Protein AF-A0A3C1ZBB8-F1 (afdb_monomer_lite)

Radius of gyration: 23.91 Å; chains: 1; bounding box: 62×30×60 Å

Structure (mmCIF, N/CA/C/O backbone):
data_AF-A0A3C1ZBB8-F1
#
_entry.id   AF-A0A3C1ZBB8-F1
#
loop_
_atom_site.group_PDB
_atom_site.id
_atom_site.type_symbol
_atom_site.label_atom_id
_atom_site.label_alt_id
_atom_site.label_comp_id
_atom_site.label_asym_id
_atom_site.label_entity_id
_atom_site.label_seq_id
_atom_site.pdbx_PDB_ins_code
_atom_site.Cartn_x
_atom_site.Cartn_y
_atom_site.Cartn_z
_atom_site.occupancy
_atom_site.B_iso_or_equiv
_atom_site.auth_seq_id
_atom_site.auth_comp_id
_atom_site.auth_asym_id
_atom_site.auth_atom_id
_atom_site.pdbx_PDB_model_num
ATOM 1 N N . MET A 1 1 ? 9.153 -6.422 -35.533 1.00 86.06 1 MET A N 1
ATOM 2 C CA . MET A 1 1 ? 9.211 -7.021 -34.173 1.00 86.06 1 MET A CA 1
ATOM 3 C C . MET A 1 1 ? 9.374 -8.540 -34.291 1.00 86.06 1 MET A C 1
ATOM 5 O O . MET A 1 1 ? 9.016 -9.073 -35.331 1.00 86.06 1 MET A O 1
ATOM 9 N N . ALA A 1 2 ? 9.926 -9.249 -33.296 1.00 85.50 2 ALA A N 1
ATOM 10 C CA . ALA A 1 2 ? 10.008 -10.716 -33.353 1.00 85.50 2 ALA A CA 1
ATOM 11 C C . ALA A 1 2 ? 8.605 -11.357 -33.313 1.00 85.50 2 ALA A C 1
ATOM 13 O O . ALA A 1 2 ? 7.764 -10.935 -32.517 1.00 85.50 2 ALA A O 1
ATOM 14 N N . ALA A 1 3 ? 8.367 -12.387 -34.133 1.00 90.12 3 ALA A N 1
ATOM 15 C CA . ALA A 1 3 ? 7.055 -13.032 -34.265 1.00 90.12 3 ALA A CA 1
ATOM 16 C C . ALA A 1 3 ? 6.451 -13.533 -32.930 1.00 90.12 3 ALA A C 1
ATOM 18 O O . ALA A 1 3 ? 5.263 -13.296 -32.713 1.00 90.12 3 ALA A O 1
ATOM 19 N N . PRO A 1 4 ? 7.222 -14.123 -31.985 1.00 92.69 4 PRO A N 1
ATOM 20 C CA . PRO A 1 4 ? 6.674 -14.512 -30.682 1.00 92.69 4 PRO A CA 1
ATOM 21 C C . PRO A 1 4 ? 6.113 -13.332 -29.878 1.00 92.69 4 PRO A C 1
ATOM 23 O O . PRO A 1 4 ? 5.072 -13.458 -29.239 1.00 92.69 4 PRO A O 1
ATOM 26 N N . MET A 1 5 ? 6.765 -12.167 -29.943 1.00 91.88 5 MET A N 1
ATOM 27 C CA . MET A 1 5 ? 6.291 -10.970 -29.246 1.00 91.88 5 MET A CA 1
ATOM 28 C C . MET A 1 5 ? 5.019 -10.419 -29.895 1.00 91.88 5 MET A C 1
ATOM 30 O O . MET A 1 5 ? 4.083 -10.059 -29.190 1.00 91.88 5 MET A O 1
ATOM 34 N N . GLN A 1 6 ? 4.946 -10.410 -31.231 1.00 93.38 6 GLN A N 1
ATOM 35 C CA . GLN A 1 6 ? 3.728 -10.001 -31.940 1.00 93.38 6 GLN A CA 1
ATOM 36 C C . GLN A 1 6 ? 2.537 -10.895 -31.559 1.00 93.38 6 GLN A C 1
ATOM 38 O O . GLN A 1 6 ? 1.459 -10.386 -31.255 1.00 93.38 6 GLN A O 1
ATOM 43 N N . ALA A 1 7 ? 2.745 -12.216 -31.505 1.00 94.06 7 ALA A N 1
ATOM 44 C CA . ALA A 1 7 ? 1.720 -13.167 -31.082 1.00 94.06 7 ALA A CA 1
ATOM 45 C C . ALA A 1 7 ? 1.286 -12.936 -29.625 1.00 94.06 7 ALA A C 1
ATOM 47 O O . ALA A 1 7 ? 0.090 -12.916 -29.340 1.00 94.06 7 ALA A O 1
ATOM 48 N N . TYR A 1 8 ? 2.237 -12.700 -28.714 1.00 94.56 8 TYR A N 1
ATOM 49 C CA . TYR A 1 8 ? 1.943 -12.406 -27.311 1.00 94.56 8 TYR A CA 1
ATOM 50 C C . TYR A 1 8 ? 1.104 -11.133 -27.143 1.00 94.56 8 TYR A C 1
ATOM 52 O O . TYR A 1 8 ? 0.111 -11.151 -26.412 1.00 94.56 8 TYR A O 1
ATOM 60 N N . LEU A 1 9 ? 1.480 -10.044 -27.825 1.00 95.06 9 LEU A N 1
ATOM 61 C CA . LEU A 1 9 ? 0.744 -8.780 -27.776 1.00 95.06 9 LEU A CA 1
ATOM 62 C C . LEU A 1 9 ? -0.679 -8.949 -28.309 1.00 95.06 9 LEU A C 1
ATOM 64 O O . LEU A 1 9 ? -1.626 -8.557 -27.635 1.00 95.06 9 LEU A O 1
ATOM 68 N N . PHE A 1 10 ? -0.834 -9.612 -29.458 1.00 94.88 10 PHE A N 1
ATOM 69 C CA . PHE A 1 10 ? -2.144 -9.887 -30.045 1.00 94.88 10 PHE A CA 1
ATOM 70 C C . PHE A 1 10 ? -3.043 -10.700 -29.100 1.00 94.88 10 PHE A C 1
ATOM 72 O O . PHE A 1 10 ? -4.184 -10.325 -28.846 1.00 94.88 10 PHE A O 1
ATOM 79 N N . GLN A 1 11 ? -2.517 -11.780 -28.514 1.00 96.50 11 GLN A N 1
ATOM 80 C CA . GLN A 1 11 ? -3.274 -12.651 -27.605 1.00 96.50 11 GLN A CA 1
ATOM 81 C C . GLN A 1 11 ? -3.658 -11.977 -26.279 1.00 96.50 11 GLN A C 1
ATOM 83 O O . GLN A 1 11 ? -4.614 -12.402 -25.631 1.00 96.50 11 GLN A O 1
ATOM 88 N N . ASN A 1 12 ? -2.923 -10.947 -25.849 1.00 95.25 12 ASN A N 1
ATOM 89 C CA . ASN A 1 12 ? -3.153 -10.264 -24.574 1.00 95.25 12 ASN A CA 1
ATOM 90 C C . ASN A 1 12 ? -3.689 -8.834 -24.732 1.00 95.25 12 ASN A C 1
ATOM 92 O O . ASN A 1 12 ? -3.796 -8.133 -23.726 1.00 95.25 12 ASN A O 1
ATOM 96 N N . ALA A 1 13 ? -4.078 -8.416 -25.941 1.00 94.19 13 ALA A N 1
ATOM 97 C CA . ALA A 1 13 ? -4.536 -7.055 -26.218 1.00 94.19 13 ALA A CA 1
ATOM 98 C C . ALA A 1 13 ? -5.667 -6.609 -25.276 1.00 94.19 13 ALA A C 1
ATOM 100 O O . ALA A 1 13 ? -5.556 -5.574 -24.625 1.00 94.19 13 ALA A O 1
ATOM 101 N N . ALA A 1 14 ? -6.684 -7.453 -25.076 1.00 91.12 14 ALA A N 1
ATOM 102 C CA . ALA A 1 14 ? -7.798 -7.156 -24.171 1.00 91.12 14 ALA A CA 1
ATOM 103 C C . ALA A 1 14 ? -7.366 -6.945 -22.704 1.00 91.12 14 ALA A C 1
ATOM 105 O O . ALA A 1 14 ? -7.961 -6.146 -21.990 1.00 91.12 14 ALA A O 1
ATOM 106 N N . LYS A 1 15 ? -6.306 -7.624 -22.239 1.00 91.38 15 LYS A N 1
ATOM 107 C CA . LYS A 1 15 ? -5.777 -7.455 -20.868 1.00 91.38 15 LYS A CA 1
ATOM 108 C C . LYS A 1 15 ? -4.949 -6.179 -20.701 1.00 91.38 15 LYS A C 1
ATOM 110 O O . LYS A 1 15 ? -4.629 -5.806 -19.566 1.00 91.38 15 LYS A O 1
ATOM 115 N N . LEU A 1 16 ? -4.532 -5.584 -21.815 1.00 90.69 16 LEU A N 1
ATOM 116 C CA . LEU A 1 16 ? -3.709 -4.381 -21.890 1.00 90.69 16 LEU A CA 1
ATOM 117 C C . LEU A 1 16 ? -4.524 -3.140 -22.280 1.00 90.69 16 LEU A C 1
ATOM 119 O O . LEU A 1 16 ? -4.004 -2.032 -22.176 1.00 90.69 16 LEU A O 1
ATOM 123 N N . ALA A 1 17 ? -5.794 -3.307 -22.657 1.00 91.25 17 ALA A N 1
ATOM 124 C CA . ALA A 1 17 ? -6.714 -2.207 -22.913 1.00 91.25 17 ALA A CA 1
ATOM 125 C C . ALA A 1 17 ? -6.812 -1.263 -21.700 1.00 91.25 17 ALA A C 1
ATOM 127 O O . ALA A 1 17 ? -6.903 -1.706 -20.552 1.00 91.25 17 ALA A O 1
ATOM 128 N N . GLY A 1 18 ? -6.750 0.044 -21.958 1.00 84.56 18 GLY A N 1
ATOM 129 C CA . GLY A 1 18 ? -6.774 1.106 -20.950 1.00 84.56 18 GLY A CA 1
ATOM 130 C C . GLY A 1 18 ? -5.513 1.214 -20.087 1.00 84.56 18 GLY A C 1
ATOM 131 O O . GLY A 1 18 ? -5.459 2.066 -19.201 1.00 84.56 18 GLY A O 1
ATOM 132 N N . LYS A 1 19 ? -4.494 0.372 -20.309 1.00 87.38 19 LYS A N 1
ATOM 133 C CA . LYS A 1 19 ? -3.240 0.413 -19.546 1.00 87.38 19 LYS A CA 1
ATOM 134 C C . LYS A 1 19 ? -2.197 1.270 -20.244 1.00 87.38 19 LYS A C 1
ATOM 136 O O . LYS A 1 19 ? -2.161 1.353 -21.471 1.00 87.38 19 LYS A O 1
ATOM 141 N N . GLN A 1 20 ? -1.302 1.848 -19.446 1.00 88.38 20 GLN A N 1
ATOM 142 C CA . GLN A 1 20 ? -0.058 2.390 -19.974 1.00 88.38 20 GLN A CA 1
ATOM 143 C C . GLN A 1 20 ? 0.923 1.266 -20.312 1.00 88.38 20 GLN A C 1
ATOM 145 O O . GLN A 1 20 ? 1.123 0.344 -19.519 1.00 88.38 20 GLN A O 1
ATOM 150 N N . VAL A 1 21 ? 1.552 1.364 -21.479 1.00 90.56 21 VAL A N 1
ATOM 151 C CA . VAL A 1 21 ? 2.558 0.417 -21.961 1.00 90.56 21 VAL A CA 1
ATOM 152 C C . VAL A 1 21 ? 3.852 1.171 -22.233 1.00 90.56 21 VAL A C 1
ATOM 154 O O . VAL A 1 21 ? 3.930 1.997 -23.140 1.00 90.56 21 VAL A O 1
ATOM 157 N N . ALA A 1 22 ? 4.880 0.861 -21.448 1.00 91.00 22 ALA A N 1
ATOM 158 C CA . ALA A 1 22 ? 6.230 1.360 -21.662 1.00 91.00 22 ALA A CA 1
ATOM 159 C C . ALA A 1 22 ? 7.038 0.341 -22.477 1.00 91.00 22 ALA A C 1
ATOM 161 O O . ALA A 1 22 ? 6.972 -0.864 -22.220 1.00 91.00 22 ALA A O 1
ATOM 162 N N . MET A 1 23 ? 7.795 0.810 -23.469 1.00 91.06 23 MET A N 1
ATOM 163 C CA . MET A 1 23 ? 8.546 -0.063 -24.374 1.00 91.06 23 MET A CA 1
ATOM 164 C C . MET A 1 23 ? 10.052 0.088 -24.205 1.00 91.06 23 MET A C 1
ATOM 166 O O . MET A 1 23 ? 10.586 1.191 -24.262 1.00 91.06 23 MET A O 1
ATOM 170 N N . ILE A 1 24 ? 10.737 -1.051 -24.105 1.00 91.81 24 ILE A N 1
ATOM 171 C CA . ILE A 1 24 ? 12.196 -1.143 -24.162 1.00 91.81 24 ILE A CA 1
ATOM 172 C C . ILE A 1 24 ? 12.555 -2.079 -25.311 1.00 91.81 24 ILE A C 1
ATOM 174 O O . ILE A 1 24 ? 12.034 -3.191 -25.408 1.00 91.81 24 ILE A O 1
ATOM 178 N N . VAL A 1 25 ? 13.447 -1.631 -26.188 1.00 90.81 25 VAL A N 1
ATOM 179 C CA . VAL A 1 25 ? 13.908 -2.396 -27.343 1.00 90.81 25 VAL A CA 1
ATOM 180 C C . VAL A 1 25 ? 15.429 -2.397 -27.357 1.00 90.81 25 VAL A C 1
ATOM 182 O O . VAL A 1 25 ? 16.063 -1.343 -27.340 1.00 90.81 25 VAL A O 1
ATOM 185 N N . SER A 1 26 ? 16.022 -3.587 -27.424 1.00 89.06 26 SER A N 1
ATOM 186 C CA . SER A 1 26 ? 17.448 -3.747 -27.685 1.00 89.06 26 SER A CA 1
ATOM 187 C C . SER A 1 26 ? 17.678 -4.250 -29.108 1.00 89.06 26 SER A C 1
ATOM 189 O O . SER A 1 26 ? 17.026 -5.183 -29.578 1.00 89.06 26 SER A O 1
ATOM 191 N N . SER A 1 27 ? 18.597 -3.616 -29.826 1.00 87.81 27 SER A N 1
ATOM 192 C CA . SER A 1 27 ? 19.030 -4.053 -31.157 1.00 87.81 27 SER A CA 1
ATOM 193 C C . SER A 1 27 ? 20.472 -3.618 -31.383 1.00 87.81 27 SER A C 1
ATOM 195 O O . SER A 1 27 ? 20.909 -2.628 -30.818 1.00 87.81 27 SER A O 1
ATOM 197 N N . TYR A 1 28 ? 21.248 -4.331 -32.198 1.00 85.44 28 TYR A N 1
ATOM 198 C CA . TYR A 1 28 ? 22.648 -3.944 -32.400 1.00 85.44 28 TYR A CA 1
ATOM 199 C C . TYR A 1 28 ? 22.769 -2.608 -33.154 1.00 85.44 28 TYR A C 1
ATOM 201 O O . TYR A 1 28 ? 23.332 -1.647 -32.630 1.00 85.44 28 TYR A O 1
ATOM 209 N N . SER A 1 29 ? 22.202 -2.540 -34.362 1.00 80.81 29 SER A N 1
ATOM 210 C CA . SER A 1 29 ? 22.221 -1.350 -35.229 1.00 80.81 29 SER A CA 1
ATOM 211 C C . SER A 1 29 ? 20.876 -1.030 -35.895 1.00 80.81 29 SER A C 1
ATOM 213 O O . SER A 1 29 ? 20.737 0.023 -36.510 1.00 80.81 29 SER A O 1
ATOM 215 N N . SER A 1 30 ? 19.876 -1.911 -35.793 1.00 85.75 30 SER A N 1
ATOM 216 C CA . SER A 1 30 ? 18.583 -1.737 -36.468 1.00 85.75 30 SER A CA 1
ATOM 217 C C . SER A 1 30 ? 17.700 -0.721 -35.747 1.00 85.75 30 SER A C 1
ATOM 219 O O . SER A 1 30 ? 17.572 -0.781 -34.524 1.00 85.75 30 SER A O 1
ATOM 221 N N . SER A 1 31 ? 17.044 0.167 -36.496 1.00 84.12 31 SER A N 1
ATOM 222 C CA . SER A 1 31 ? 16.106 1.136 -35.924 1.00 84.12 31 SER A CA 1
ATOM 223 C C . SER A 1 31 ? 14.885 0.456 -35.293 1.00 84.12 31 SER A C 1
ATOM 225 O O . SER A 1 31 ? 14.482 -0.645 -35.675 1.00 84.12 31 SER A O 1
ATOM 227 N N . ILE A 1 32 ? 14.275 1.132 -34.316 1.00 89.50 32 ILE A N 1
ATOM 228 C CA . ILE A 1 32 ? 13.149 0.582 -33.547 1.00 89.50 32 ILE A CA 1
ATOM 229 C C . ILE A 1 32 ? 11.775 1.036 -34.048 1.00 89.50 32 ILE A C 1
ATOM 231 O O . ILE A 1 32 ? 10.766 0.508 -33.591 1.00 89.50 32 ILE A O 1
ATOM 235 N N . GLY A 1 33 ? 11.706 1.973 -35.000 1.00 87.31 33 GLY A N 1
ATOM 236 C CA . GLY A 1 33 ? 10.441 2.578 -35.441 1.00 87.31 33 GLY A CA 1
ATOM 237 C C . GLY A 1 33 ? 9.409 1.554 -35.925 1.00 87.31 33 GLY A C 1
ATOM 238 O O . GLY A 1 33 ? 8.240 1.629 -35.553 1.00 87.31 33 GLY A O 1
ATOM 239 N N . GLY A 1 34 ? 9.847 0.531 -36.668 1.00 90.31 34 GLY A N 1
ATOM 240 C CA . GLY A 1 34 ? 8.967 -0.565 -37.091 1.00 90.31 34 GLY A CA 1
ATOM 241 C C . GLY A 1 34 ? 8.494 -1.449 -35.931 1.00 90.31 34 GLY A C 1
ATOM 242 O O . GLY A 1 34 ? 7.374 -1.943 -35.950 1.00 90.31 34 GLY A O 1
ATOM 243 N N . VAL A 1 35 ? 9.315 -1.619 -34.888 1.00 90.88 35 VAL A N 1
ATOM 244 C CA . VAL A 1 35 ? 8.939 -2.370 -33.677 1.00 90.88 35 VAL A CA 1
ATOM 245 C C . VAL A 1 35 ? 7.885 -1.612 -32.875 1.00 90.88 35 VAL A C 1
ATOM 247 O O . VAL A 1 35 ? 6.907 -2.219 -32.451 1.00 90.88 35 VAL A O 1
ATOM 250 N N . VAL A 1 36 ? 8.060 -0.302 -32.699 1.00 90.81 36 VAL A N 1
ATOM 251 C CA . VAL A 1 36 ? 7.080 0.552 -32.013 1.00 90.81 36 VAL A CA 1
ATOM 252 C C . VAL A 1 36 ? 5.764 0.579 -32.794 1.00 90.81 36 VAL A C 1
ATOM 254 O O . VAL A 1 36 ? 4.714 0.303 -32.224 1.00 90.81 36 VAL A O 1
ATOM 257 N N . SER A 1 37 ? 5.826 0.780 -34.114 1.00 92.44 37 SER A N 1
ATOM 258 C CA . SER A 1 37 ? 4.637 0.798 -34.981 1.00 92.44 37 SER A CA 1
ATOM 259 C C . SER A 1 37 ? 3.858 -0.521 -34.938 1.00 92.44 37 SER A C 1
ATOM 261 O O . SER A 1 37 ? 2.631 -0.518 -34.859 1.00 92.44 37 SER A O 1
ATOM 263 N N . ASP A 1 38 ? 4.561 -1.660 -34.947 1.00 94.12 38 ASP A N 1
ATOM 264 C CA . ASP A 1 38 ? 3.942 -2.978 -34.775 1.00 94.12 38 ASP A CA 1
ATOM 265 C C . ASP A 1 38 ? 3.239 -3.109 -33.418 1.00 94.12 38 ASP A C 1
ATOM 267 O O . ASP A 1 38 ? 2.132 -3.637 -33.361 1.00 94.12 38 ASP A O 1
ATOM 271 N N . ALA A 1 39 ? 3.861 -2.639 -32.331 1.00 93.31 39 ALA A N 1
ATOM 272 C CA . ALA A 1 39 ? 3.280 -2.717 -30.992 1.00 93.31 39 ALA A CA 1
ATOM 273 C C . ALA A 1 39 ? 1.993 -1.896 -30.892 1.00 93.31 39 ALA A C 1
ATOM 275 O O . ALA A 1 39 ? 0.972 -2.416 -30.449 1.00 93.31 39 ALA A O 1
ATOM 276 N N . THR A 1 40 ? 2.029 -0.644 -31.356 1.00 92.69 40 THR A N 1
ATOM 277 C CA . THR A 1 40 ? 0.871 0.257 -31.356 1.00 92.69 40 THR A CA 1
ATOM 278 C C . THR A 1 40 ? -0.267 -0.297 -32.205 1.00 92.69 40 THR A C 1
ATOM 280 O O . THR A 1 40 ? -1.420 -0.264 -31.790 1.00 92.69 40 THR A O 1
ATOM 283 N N . ARG A 1 41 ? 0.047 -0.892 -33.362 1.00 95.38 41 ARG A N 1
ATOM 284 C CA . ARG A 1 41 ? -0.952 -1.546 -34.217 1.00 95.38 41 ARG A CA 1
ATOM 285 C C . ARG A 1 41 ? -1.594 -2.772 -33.556 1.00 95.38 41 ARG A C 1
ATOM 287 O O . ARG A 1 41 ? -2.760 -3.050 -33.811 1.00 95.38 41 ARG A O 1
ATOM 294 N N . LEU A 1 42 ? -0.837 -3.532 -32.763 1.00 96.25 42 LEU A N 1
ATOM 295 C CA . LEU A 1 42 ? -1.325 -4.744 -32.093 1.00 96.25 42 LEU A CA 1
ATOM 296 C C . LEU A 1 42 ? -2.062 -4.461 -30.777 1.00 96.25 42 LEU A C 1
ATOM 298 O O . LEU A 1 42 ? -2.826 -5.313 -30.330 1.00 96.25 42 LEU A O 1
ATOM 302 N N . LEU A 1 43 ? -1.844 -3.292 -30.169 1.00 96.00 43 LEU A N 1
ATOM 303 C CA . LEU A 1 43 ? -2.476 -2.853 -28.924 1.00 96.00 43 LEU A CA 1
ATOM 304 C C . LEU A 1 43 ? -3.212 -1.511 -29.120 1.00 96.00 43 LEU A C 1
ATOM 306 O O . LEU A 1 43 ? -2.812 -0.512 -28.519 1.00 96.00 43 LEU A O 1
ATOM 310 N N . PRO A 1 44 ? -4.273 -1.459 -29.947 1.00 93.88 44 PRO A N 1
ATOM 311 C CA . PRO A 1 44 ? -4.939 -0.201 -30.297 1.00 93.88 44 PRO A CA 1
ATOM 312 C C . PRO A 1 44 ? -5.601 0.497 -29.099 1.00 93.88 44 PRO A C 1
ATOM 314 O O . PRO A 1 44 ? -5.713 1.718 -29.093 1.00 93.88 44 PRO A O 1
ATOM 317 N N . ASP A 1 45 ? -5.996 -0.268 -28.079 1.00 93.50 45 ASP A N 1
ATOM 318 C CA . ASP A 1 45 ? -6.688 0.242 -26.890 1.00 93.50 45 ASP A CA 1
ATOM 319 C C . ASP A 1 45 ? -5.742 0.518 -25.708 1.00 93.50 45 ASP A C 1
ATOM 321 O O . ASP A 1 45 ? -6.199 0.802 -24.600 1.00 93.50 45 ASP A O 1
ATOM 325 N N . ALA A 1 46 ? -4.426 0.389 -25.900 1.00 93.06 46 ALA A N 1
ATOM 326 C CA . ALA A 1 46 ? -3.425 0.702 -24.883 1.00 93.06 46 ALA A CA 1
ATOM 327 C C . ALA A 1 46 ? -2.822 2.096 -25.111 1.00 93.06 46 ALA A C 1
ATOM 329 O O . ALA A 1 46 ? -2.685 2.559 -26.243 1.00 93.06 46 ALA A O 1
ATOM 330 N N . THR A 1 47 ? -2.380 2.741 -24.033 1.00 91.06 47 THR A N 1
ATOM 331 C CA . THR A 1 47 ? -1.701 4.041 -24.102 1.00 91.06 47 THR A CA 1
ATOM 332 C C . THR A 1 47 ? -0.196 3.829 -24.021 1.00 91.06 47 THR A C 1
ATOM 334 O O . THR A 1 47 ? 0.323 3.426 -22.984 1.00 91.06 47 THR A O 1
ATOM 337 N N . PHE A 1 48 ? 0.539 4.101 -25.094 1.00 89.50 48 PHE A N 1
ATOM 338 C CA . PHE A 1 48 ? 1.998 3.974 -25.072 1.00 89.50 48 PHE A CA 1
ATOM 339 C C . PHE A 1 48 ? 2.657 5.188 -24.414 1.00 89.50 48 PHE A C 1
ATOM 341 O O . PHE A 1 48 ? 2.180 6.315 -24.558 1.00 89.50 48 PHE A O 1
ATOM 348 N N . THR A 1 49 ? 3.769 4.966 -23.708 1.00 84.56 49 THR A N 1
ATOM 349 C CA . THR A 1 49 ? 4.643 6.069 -23.282 1.00 84.56 49 THR A CA 1
ATOM 350 C C . THR A 1 49 ? 5.199 6.790 -24.509 1.00 84.56 49 THR A C 1
ATOM 352 O O . THR A 1 49 ? 5.446 6.162 -25.539 1.00 84.56 49 THR A O 1
ATOM 355 N N . THR A 1 50 ? 5.409 8.103 -24.403 1.00 71.81 50 THR A N 1
ATOM 356 C CA . THR A 1 50 ? 5.849 8.949 -25.527 1.00 71.81 50 THR A CA 1
ATOM 357 C C . THR A 1 50 ? 7.181 8.505 -26.123 1.00 71.81 50 THR A C 1
ATOM 359 O O . THR A 1 50 ? 7.346 8.578 -27.337 1.00 71.81 50 THR A O 1
ATOM 362 N N . ASP A 1 51 ? 8.082 7.969 -25.295 1.00 83.50 51 ASP A N 1
ATOM 363 C CA . ASP A 1 51 ? 9.398 7.511 -25.729 1.00 83.50 51 ASP A CA 1
ATOM 364 C C . ASP A 1 51 ? 9.609 6.032 -25.399 1.00 83.50 51 ASP A C 1
ATOM 366 O O . ASP A 1 51 ? 9.467 5.601 -24.252 1.00 83.50 51 ASP A O 1
ATOM 370 N N . ALA A 1 52 ? 9.980 5.243 -26.407 1.00 90.62 52 ALA A N 1
ATOM 371 C CA . ALA A 1 52 ? 10.498 3.894 -26.211 1.00 90.62 52 ALA A CA 1
ATOM 372 C C . ALA A 1 52 ? 12.010 3.953 -25.949 1.00 90.62 52 ALA A C 1
ATOM 374 O O . ALA A 1 52 ? 12.744 4.634 -26.669 1.00 90.62 52 ALA A O 1
ATOM 375 N N . LEU A 1 53 ? 12.502 3.200 -24.965 1.00 93.31 53 LEU A N 1
ATOM 376 C CA . LEU A 1 53 ? 13.936 3.106 -24.702 1.00 93.31 53 LEU A CA 1
ATOM 377 C C . LEU A 1 53 ? 14.611 2.228 -25.756 1.00 93.31 53 LEU A C 1
ATOM 379 O O . LEU A 1 53 ? 14.312 1.037 -25.864 1.00 93.31 53 LEU A O 1
ATOM 383 N N . TRP A 1 54 ? 15.570 2.795 -26.489 1.00 93.75 54 TRP A N 1
ATOM 384 C CA . TRP A 1 54 ? 16.402 2.054 -27.432 1.00 93.75 54 TRP A CA 1
ATOM 385 C C . TRP A 1 54 ? 17.819 1.840 -26.897 1.00 93.75 54 TRP A C 1
ATOM 387 O O . TRP A 1 54 ? 18.614 2.779 -26.801 1.00 93.75 54 TRP A O 1
ATOM 397 N N . ILE A 1 55 ? 18.161 0.583 -26.616 1.00 93.25 55 ILE A N 1
ATOM 398 C CA . ILE A 1 55 ? 19.529 0.177 -26.283 1.00 93.25 55 ILE A CA 1
ATOM 399 C C . ILE A 1 55 ? 20.190 -0.439 -27.517 1.00 93.25 55 ILE A C 1
ATOM 401 O O . ILE A 1 55 ? 19.695 -1.418 -28.077 1.00 93.25 55 ILE A O 1
ATOM 405 N N . ASN A 1 56 ? 21.322 0.118 -27.937 1.00 93.25 56 ASN A N 1
ATOM 406 C CA . ASN A 1 56 ? 22.060 -0.308 -29.118 1.00 93.25 56 ASN A CA 1
ATOM 407 C C . ASN A 1 56 ? 23.577 -0.327 -28.921 1.00 93.25 56 ASN A C 1
ATOM 409 O O . ASN A 1 56 ? 24.095 -0.029 -27.845 1.00 93.25 56 ASN A O 1
ATOM 413 N N . ASN A 1 57 ? 24.319 -0.701 -29.965 1.00 93.00 57 ASN A N 1
ATOM 414 C CA . ASN A 1 57 ? 25.768 -0.846 -29.857 1.00 93.00 57 ASN A CA 1
ATOM 415 C C . ASN A 1 57 ? 26.494 0.457 -29.470 1.00 93.00 57 ASN A C 1
ATOM 417 O O . ASN A 1 57 ? 27.504 0.386 -28.770 1.00 93.00 57 ASN A O 1
ATOM 421 N N . SER A 1 58 ? 25.997 1.629 -29.883 1.00 92.19 58 SER A N 1
ATOM 422 C CA . SER A 1 58 ? 26.650 2.908 -29.574 1.00 92.19 58 SER A CA 1
ATOM 423 C C . SER A 1 58 ? 26.417 3.363 -28.135 1.00 92.19 58 SER A C 1
ATOM 425 O O . SER A 1 58 ? 27.204 4.150 -27.613 1.00 92.19 58 SER A O 1
ATOM 427 N N . ASN A 1 59 ? 25.375 2.852 -27.474 1.00 91.62 59 ASN A N 1
ATOM 428 C CA . ASN A 1 59 ? 24.958 3.324 -26.157 1.00 91.62 59 ASN A CA 1
ATOM 429 C C . ASN A 1 59 ? 24.927 2.225 -25.069 1.00 91.62 59 ASN A C 1
ATOM 431 O O . ASN A 1 59 ? 24.717 2.532 -23.896 1.00 91.62 59 ASN A O 1
ATOM 435 N N . ARG A 1 60 ? 25.245 0.964 -25.413 1.00 90.50 60 ARG A N 1
ATOM 436 C CA . ARG A 1 60 ? 25.242 -0.190 -24.489 1.00 90.50 60 ARG A CA 1
ATOM 437 C C . ARG A 1 60 ? 26.070 0.006 -23.216 1.00 90.50 60 ARG A C 1
ATOM 439 O O . ARG A 1 60 ? 25.685 -0.494 -22.161 1.00 90.50 60 ARG A O 1
ATOM 446 N N . SER A 1 61 ? 27.188 0.735 -23.278 1.00 91.00 61 SER A N 1
ATOM 447 C CA . SER A 1 61 ? 28.023 1.025 -22.099 1.00 91.00 61 SER A CA 1
ATOM 448 C C . SER A 1 61 ? 27.324 1.940 -21.088 1.00 91.00 61 SER A C 1
ATOM 450 O O . SER A 1 61 ? 27.680 1.934 -19.914 1.00 91.00 61 SER A O 1
ATOM 452 N N . ARG A 1 62 ? 26.302 2.683 -21.527 1.00 90.88 62 ARG A N 1
ATOM 453 C CA . ARG A 1 62 ? 25.468 3.585 -20.724 1.00 90.88 62 ARG A CA 1
ATOM 454 C C . ARG A 1 62 ? 24.102 2.988 -20.377 1.00 90.88 62 ARG A C 1
ATOM 456 O O . ARG A 1 62 ? 23.233 3.719 -19.926 1.00 90.88 62 ARG A O 1
ATOM 463 N N . THR A 1 63 ? 23.884 1.683 -20.564 1.00 87.56 63 THR A N 1
ATOM 464 C CA . THR A 1 63 ? 22.555 1.062 -20.373 1.00 87.56 63 THR A CA 1
ATOM 465 C C . THR A 1 63 ? 21.922 1.422 -19.025 1.00 87.56 63 THR A C 1
ATOM 467 O O . THR A 1 63 ? 20.745 1.757 -18.981 1.00 87.56 63 THR A O 1
ATOM 470 N N . ALA A 1 64 ? 22.698 1.404 -17.937 1.00 82.12 64 ALA A N 1
ATOM 471 C CA . ALA A 1 64 ? 22.188 1.729 -16.606 1.00 82.12 64 ALA A CA 1
ATOM 472 C C . ALA A 1 64 ? 21.741 3.197 -16.474 1.00 82.12 64 ALA A C 1
ATOM 474 O O . ALA A 1 64 ? 20.671 3.455 -15.934 1.00 82.12 64 ALA A O 1
ATOM 475 N N . SER A 1 65 ? 22.525 4.154 -16.984 1.00 85.62 65 SER A N 1
ATOM 476 C CA . SER A 1 65 ? 22.143 5.570 -16.931 1.00 85.62 65 SER A CA 1
ATOM 477 C C . SER A 1 65 ? 20.990 5.885 -17.875 1.00 85.62 65 SER A C 1
ATOM 479 O O . SER A 1 65 ? 20.055 6.550 -17.456 1.00 85.62 65 SER A O 1
ATOM 481 N N . LEU A 1 66 ? 20.985 5.327 -19.088 1.00 89.44 66 LEU A N 1
ATOM 482 C CA . LEU A 1 66 ? 19.878 5.481 -20.038 1.00 89.44 66 LEU A CA 1
ATOM 483 C C . LEU A 1 66 ? 18.568 4.909 -19.507 1.00 89.44 66 LEU A C 1
ATOM 485 O O . LEU A 1 66 ? 17.515 5.487 -19.745 1.00 89.44 66 LEU A O 1
ATOM 489 N N . LEU A 1 67 ? 18.626 3.780 -18.796 1.00 88.75 67 LEU A N 1
ATOM 490 C CA . LEU A 1 67 ? 17.451 3.213 -18.153 1.00 88.75 67 LEU A CA 1
ATOM 491 C C . LEU A 1 67 ? 16.916 4.163 -17.078 1.00 88.75 67 LEU A C 1
ATOM 493 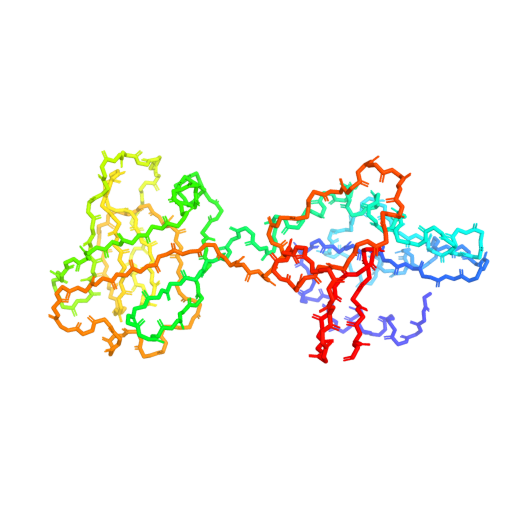O O . LEU A 1 67 ? 15.727 4.444 -17.090 1.00 88.75 67 LEU A O 1
ATOM 497 N N . ASN A 1 68 ? 17.772 4.689 -16.200 1.00 83.31 68 ASN A N 1
ATOM 498 C CA . ASN A 1 68 ? 17.344 5.633 -15.163 1.00 83.31 68 ASN A CA 1
ATOM 499 C C . ASN A 1 68 ? 16.773 6.927 -15.765 1.00 83.31 68 ASN A C 1
ATOM 501 O O . ASN A 1 68 ? 15.658 7.305 -15.427 1.00 83.31 68 ASN A O 1
ATOM 505 N N . GLU A 1 69 ? 17.487 7.544 -16.712 1.00 86.75 69 GLU A N 1
ATOM 506 C CA . GLU A 1 69 ? 17.041 8.747 -17.433 1.00 86.75 69 GLU A CA 1
ATOM 507 C C . GLU A 1 69 ? 15.682 8.513 -18.116 1.00 86.75 69 GLU A C 1
ATOM 509 O O . GLU A 1 69 ? 14.784 9.350 -18.052 1.00 86.75 69 GLU A O 1
ATOM 514 N N . TRP A 1 70 ? 15.501 7.356 -18.757 1.00 90.50 70 TRP A N 1
ATOM 515 C CA . TRP A 1 70 ? 14.245 7.018 -19.418 1.00 90.50 70 TRP A CA 1
ATOM 516 C C . TRP A 1 70 ? 13.102 6.766 -18.434 1.00 90.50 70 TRP A C 1
ATOM 518 O O . TRP A 1 70 ? 12.001 7.254 -18.675 1.00 90.50 70 TRP A O 1
ATOM 528 N N . LEU A 1 71 ? 13.350 6.041 -17.338 1.00 86.38 71 LEU A N 1
ATOM 529 C CA . LEU A 1 71 ? 12.353 5.813 -16.288 1.00 86.38 71 LEU A CA 1
ATOM 530 C C . LEU A 1 71 ? 11.872 7.141 -15.691 1.00 86.38 71 LEU A C 1
ATOM 532 O O . LEU A 1 71 ? 10.667 7.318 -15.522 1.00 86.38 71 LEU A O 1
ATOM 536 N N . ASP A 1 72 ? 12.780 8.089 -15.458 1.00 81.25 72 ASP A N 1
ATOM 537 C CA . ASP A 1 72 ? 12.428 9.438 -15.013 1.00 81.25 72 ASP A CA 1
ATOM 538 C C . ASP A 1 72 ? 11.573 10.169 -16.064 1.00 81.25 72 ASP A C 1
ATOM 540 O O . ASP A 1 72 ? 10.529 10.728 -15.726 1.00 81.25 72 ASP A O 1
ATOM 544 N N . ASN A 1 73 ? 11.940 10.094 -17.350 1.00 85.69 73 ASN A N 1
ATOM 545 C CA . ASN A 1 73 ? 11.192 10.734 -18.442 1.00 85.69 73 ASN A CA 1
ATOM 546 C C . ASN A 1 73 ? 9.761 10.200 -18.594 1.00 85.69 73 ASN A C 1
ATOM 548 O O . ASN A 1 73 ? 8.836 10.971 -18.850 1.00 85.69 73 ASN A O 1
ATOM 552 N N . ILE A 1 74 ? 9.551 8.892 -18.418 1.00 85.94 74 ILE A N 1
ATOM 553 C CA . ILE A 1 74 ? 8.203 8.303 -18.443 1.00 85.94 74 ILE A CA 1
ATOM 554 C C . ILE A 1 74 ? 7.463 8.464 -17.104 1.00 85.94 74 ILE A C 1
ATOM 556 O O . ILE A 1 74 ? 6.394 7.884 -16.921 1.00 85.94 74 ILE A O 1
ATOM 560 N N . ASN A 1 75 ? 8.015 9.245 -16.167 1.00 78.12 75 ASN A N 1
ATOM 561 C CA . ASN A 1 75 ? 7.516 9.430 -14.804 1.00 78.12 75 ASN A CA 1
ATOM 562 C C . ASN A 1 75 ? 7.326 8.102 -14.047 1.00 78.12 75 ASN A C 1
ATOM 564 O O . ASN A 1 75 ? 6.502 7.998 -13.131 1.00 78.12 75 ASN A O 1
ATOM 568 N N . PHE A 1 76 ? 8.107 7.077 -14.402 1.00 73.88 76 PHE A N 1
ATOM 569 C CA . PHE A 1 76 ? 8.132 5.794 -13.715 1.00 73.88 76 PHE A CA 1
ATOM 570 C C . PHE A 1 76 ? 8.975 5.922 -12.452 1.00 73.88 76 PHE A C 1
ATOM 572 O O . PHE A 1 76 ? 10.136 5.527 -12.366 1.00 73.88 76 PHE A O 1
ATOM 579 N N . THR A 1 77 ? 8.370 6.522 -11.441 1.00 58.41 77 THR A N 1
ATOM 580 C CA . THR A 1 77 ? 9.007 6.708 -10.146 1.00 58.41 77 THR A CA 1
ATOM 581 C C . THR A 1 77 ? 8.883 5.426 -9.312 1.00 58.41 77 THR A C 1
ATOM 583 O O . THR A 1 77 ? 7.804 4.837 -9.221 1.00 58.41 77 THR A O 1
ATOM 586 N N . GLN A 1 78 ? 9.962 5.001 -8.636 1.00 50.66 78 GLN A N 1
ATOM 587 C CA . GLN A 1 78 ? 9.930 3.895 -7.651 1.00 50.66 78 GLN A CA 1
ATOM 588 C C . GLN A 1 78 ? 8.836 4.074 -6.582 1.00 50.66 78 GLN A C 1
ATOM 590 O O . GLN A 1 78 ? 8.343 3.098 -6.008 1.00 50.66 78 GLN A O 1
ATOM 595 N N . SER A 1 79 ? 8.412 5.317 -6.345 1.00 46.97 79 SER A N 1
ATOM 596 C CA . SER A 1 79 ? 7.271 5.651 -5.503 1.00 46.97 79 SER A CA 1
ATOM 597 C C . SER A 1 79 ? 5.967 4.978 -5.929 1.00 46.97 79 SER A C 1
ATOM 599 O O . SER A 1 79 ? 5.169 4.669 -5.056 1.00 46.97 79 SER A O 1
ATOM 601 N N . SER A 1 80 ? 5.752 4.675 -7.209 1.00 46.12 80 SER A N 1
ATOM 602 C CA . SER A 1 80 ? 4.470 4.120 -7.673 1.00 46.12 80 SER A CA 1
ATOM 603 C C . SER A 1 80 ? 4.278 2.627 -7.380 1.00 46.12 80 SER A C 1
ATOM 605 O O . SER A 1 80 ? 3.163 2.139 -7.492 1.00 46.12 80 SER A O 1
ATOM 607 N N . MET A 1 81 ? 5.324 1.883 -6.991 1.00 47.78 81 MET A N 1
ATOM 608 C CA . MET A 1 81 ? 5.193 0.446 -6.668 1.00 47.78 81 MET A CA 1
ATOM 609 C C . MET A 1 81 ? 5.430 0.121 -5.185 1.00 47.78 81 MET A C 1
ATOM 611 O O . MET A 1 81 ? 4.866 -0.850 -4.687 1.00 47.78 81 MET A O 1
ATOM 615 N N . ASN A 1 82 ? 6.201 0.947 -4.462 1.00 53.12 82 ASN A N 1
ATOM 616 C CA . ASN A 1 82 ? 6.509 0.728 -3.042 1.00 53.12 82 ASN A CA 1
ATOM 617 C C . ASN A 1 82 ? 5.919 1.782 -2.090 1.00 53.12 82 ASN A C 1
ATOM 619 O O . ASN A 1 82 ? 5.833 1.507 -0.894 1.00 53.12 82 ASN A O 1
ATOM 623 N N . ASN A 1 83 ? 5.497 2.975 -2.547 1.00 59.06 83 ASN A N 1
ATOM 624 C CA . ASN A 1 83 ? 4.903 3.937 -1.604 1.00 59.06 83 ASN A CA 1
ATOM 625 C C . ASN A 1 83 ? 3.509 3.533 -1.143 1.00 59.06 83 ASN A C 1
ATOM 627 O O . ASN A 1 83 ? 3.063 4.016 -0.108 1.00 59.06 83 ASN A O 1
ATOM 631 N N . GLU A 1 84 ? 2.832 2.662 -1.874 1.00 78.25 84 GLU A N 1
ATOM 632 C CA . GLU A 1 84 ? 1.479 2.258 -1.520 1.00 78.25 84 GLU A CA 1
ATOM 633 C C . GLU A 1 84 ? 1.471 1.108 -0.528 1.00 78.25 84 GLU A C 1
ATOM 635 O O . GLU A 1 84 ? 0.470 0.903 0.135 1.00 78.25 84 GLU A O 1
ATOM 640 N N . LYS A 1 85 ? 2.570 0.370 -0.364 1.00 89.62 85 LYS A N 1
ATOM 641 C CA . LYS A 1 85 ? 2.569 -0.792 0.517 1.00 89.62 85 LYS A CA 1
ATOM 642 C C . LYS A 1 85 ? 3.216 -0.509 1.865 1.00 89.62 85 LYS A C 1
ATOM 644 O O . LYS A 1 85 ? 4.261 0.137 1.966 1.00 89.62 85 LYS A O 1
ATOM 649 N N . ILE A 1 86 ? 2.585 -1.031 2.908 1.00 94.25 86 ILE A N 1
ATOM 650 C CA . ILE A 1 86 ? 3.050 -0.970 4.291 1.00 94.25 86 ILE A CA 1
ATOM 651 C C . ILE A 1 86 ? 2.979 -2.359 4.923 1.00 94.25 86 ILE A C 1
ATOM 653 O O . ILE A 1 86 ? 2.202 -3.217 4.499 1.00 94.25 86 ILE A O 1
ATOM 657 N N . THR A 1 87 ? 3.797 -2.573 5.943 1.00 95.44 87 THR A N 1
ATOM 658 C CA . THR A 1 87 ? 3.729 -3.751 6.804 1.00 95.44 87 THR A CA 1
ATOM 659 C C . THR A 1 87 ? 2.834 -3.431 7.992 1.00 95.44 87 THR A C 1
ATOM 661 O O . THR A 1 87 ? 3.011 -2.398 8.638 1.00 95.44 87 THR A O 1
ATOM 664 N N . VAL A 1 88 ? 1.896 -4.325 8.287 1.00 97.38 88 VAL A N 1
ATOM 665 C CA . VAL A 1 88 ? 1.062 -4.301 9.491 1.00 97.38 88 VAL A CA 1
ATOM 666 C C . VAL A 1 88 ? 1.456 -5.495 10.352 1.00 97.38 88 VAL A C 1
ATOM 668 O O . VAL A 1 88 ? 1.330 -6.640 9.920 1.00 97.38 88 VAL A O 1
ATOM 671 N N . THR A 1 89 ? 1.952 -5.240 11.555 1.00 97.69 89 THR A N 1
ATOM 672 C CA . THR A 1 89 ? 2.437 -6.266 12.481 1.00 97.69 89 THR A CA 1
ATOM 673 C C . THR A 1 89 ? 1.524 -6.343 13.701 1.00 97.69 89 THR A C 1
ATOM 675 O O . THR A 1 89 ? 1.259 -5.330 14.348 1.00 97.69 89 THR A O 1
ATOM 678 N N . VAL A 1 90 ? 1.065 -7.553 14.023 1.00 97.00 90 VAL A N 1
ATOM 679 C CA . VAL A 1 90 ? 0.240 -7.868 15.197 1.00 97.00 90 VAL A CA 1
ATOM 680 C C . VAL A 1 90 ? 0.877 -9.057 15.912 1.00 97.00 90 VAL A C 1
ATOM 682 O O . VAL A 1 90 ? 0.868 -10.175 15.391 1.00 97.00 90 VAL A O 1
ATOM 685 N N . GLY A 1 91 ? 1.475 -8.818 17.082 1.00 92.31 91 GLY A N 1
ATOM 686 C CA . GLY A 1 91 ? 2.334 -9.814 17.733 1.00 92.31 91 GLY A CA 1
ATOM 687 C C . GLY A 1 91 ? 3.455 -10.270 16.790 1.00 92.31 91 GLY A C 1
ATOM 688 O O . GLY A 1 91 ? 4.162 -9.440 16.223 1.00 92.31 91 GLY A O 1
ATOM 689 N N . ASP A 1 92 ? 3.564 -11.579 16.561 1.00 90.25 92 ASP A N 1
ATOM 690 C CA . ASP A 1 92 ? 4.561 -12.169 15.651 1.00 90.25 92 ASP A CA 1
ATOM 691 C C . ASP A 1 92 ? 4.095 -12.247 14.186 1.00 90.25 92 ASP A C 1
ATOM 693 O O . ASP A 1 92 ? 4.837 -12.692 13.304 1.00 90.25 92 ASP A O 1
ATOM 697 N N . ARG A 1 93 ? 2.852 -11.843 13.894 1.00 94.31 93 ARG A N 1
ATOM 698 C CA . ARG A 1 93 ? 2.263 -11.965 12.558 1.00 94.31 93 ARG A CA 1
ATOM 699 C C . ARG A 1 93 ? 2.409 -10.672 11.776 1.00 94.31 93 ARG A C 1
ATOM 701 O O . ARG A 1 93 ? 2.094 -9.594 12.270 1.00 94.31 93 ARG A O 1
ATOM 708 N N . LYS A 1 94 ? 2.847 -10.806 10.524 1.00 96.00 94 LYS A N 1
ATOM 709 C CA . LYS A 1 94 ? 3.009 -9.701 9.579 1.00 96.00 94 LYS A CA 1
ATOM 710 C C . LYS A 1 94 ? 2.038 -9.848 8.422 1.00 96.00 94 LYS A C 1
ATOM 712 O O . LYS A 1 94 ? 1.921 -10.921 7.832 1.00 96.00 94 LYS A O 1
ATOM 717 N N . PHE A 1 95 ? 1.400 -8.743 8.084 1.00 96.38 95 PHE A N 1
ATOM 718 C CA . PHE A 1 95 ? 0.497 -8.593 6.960 1.00 96.38 95 PHE A CA 1
ATOM 719 C C . PHE A 1 95 ? 1.018 -7.477 6.060 1.00 96.38 95 PHE A C 1
ATOM 721 O O . PHE A 1 95 ? 1.636 -6.522 6.530 1.00 96.38 95 PHE A O 1
ATOM 728 N N . ILE A 1 96 ? 0.765 -7.598 4.762 1.00 95.44 96 ILE A N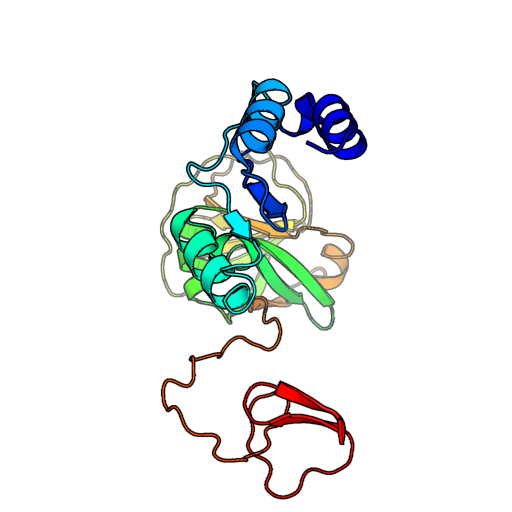 1
ATOM 729 C CA . ILE A 1 96 ? 1.028 -6.527 3.805 1.00 95.44 96 ILE A CA 1
ATOM 730 C C . ILE A 1 96 ? -0.290 -5.822 3.530 1.00 95.44 96 ILE A C 1
ATOM 732 O O . ILE A 1 96 ? -1.288 -6.479 3.233 1.00 95.44 96 ILE A O 1
ATOM 736 N N . ALA A 1 97 ? -0.281 -4.498 3.636 1.00 96.06 97 ALA A N 1
ATOM 737 C CA . ALA A 1 97 ? -1.416 -3.663 3.292 1.00 96.06 97 ALA A CA 1
ATOM 738 C C . ALA A 1 97 ? -1.064 -2.699 2.162 1.00 96.06 97 ALA A C 1
ATOM 740 O O . ALA A 1 97 ? 0.028 -2.129 2.147 1.00 96.06 97 ALA A O 1
ATOM 741 N N . THR A 1 98 ? -2.012 -2.494 1.254 1.00 94.75 98 THR A N 1
ATOM 742 C CA . THR A 1 98 ? -1.945 -1.505 0.182 1.00 94.75 98 THR A CA 1
ATOM 743 C C . THR A 1 98 ? -2.817 -0.296 0.537 1.00 94.75 98 THR A C 1
ATOM 745 O O . THR A 1 98 ? -4.037 -0.391 0.706 1.00 94.75 98 THR A O 1
ATOM 748 N N . LEU A 1 99 ? -2.168 0.856 0.654 1.00 95.38 99 LEU A N 1
ATOM 749 C CA . LEU A 1 99 ? -2.726 2.184 0.851 1.00 95.38 99 LEU A CA 1
ATOM 750 C C . LEU A 1 99 ? -3.439 2.681 -0.407 1.00 95.38 99 LEU A C 1
ATOM 752 O O . LEU A 1 99 ? -3.059 2.371 -1.533 1.00 95.38 99 LEU A O 1
ATOM 756 N N . LYS A 1 100 ? -4.477 3.492 -0.213 1.00 92.81 100 LYS A N 1
ATOM 757 C CA . LYS A 1 100 ? -5.198 4.154 -1.302 1.00 92.81 100 LYS A CA 1
ATOM 758 C C . LYS A 1 100 ? -4.413 5.363 -1.816 1.00 92.81 100 LYS A C 1
ATOM 760 O O . LYS A 1 100 ? -3.695 6.022 -1.069 1.00 92.81 100 LYS A O 1
ATOM 765 N N . GLN A 1 101 ? -4.612 5.713 -3.083 1.00 88.50 101 GLN A N 1
ATOM 766 C CA . GLN A 1 101 ? -4.080 6.947 -3.668 1.00 88.50 101 GLN A CA 1
ATOM 767 C C . GLN A 1 101 ? -4.959 8.147 -3.280 1.00 88.50 101 GLN A C 1
ATOM 769 O O . GLN A 1 101 ? -5.765 8.627 -4.074 1.00 88.50 101 GLN A O 1
ATOM 774 N N . ASN A 1 102 ? -4.855 8.608 -2.033 1.00 87.56 102 ASN A N 1
ATOM 775 C CA . ASN A 1 102 ? -5.554 9.803 -1.558 1.00 87.56 102 ASN A CA 1
ATOM 776 C C . ASN A 1 102 ? -4.750 10.561 -0.485 1.00 87.56 102 ASN A C 1
ATOM 778 O O . ASN A 1 102 ? -3.760 10.059 0.055 1.00 87.56 102 ASN A O 1
ATOM 782 N N . ALA A 1 103 ? -5.183 11.788 -0.177 1.00 91.69 103 ALA A N 1
ATOM 783 C CA . ALA A 1 103 ? -4.490 12.670 0.764 1.00 91.69 103 ALA A CA 1
ATOM 784 C C . ALA A 1 103 ? -4.413 12.088 2.189 1.00 91.69 103 ALA A C 1
ATOM 786 O O . ALA A 1 103 ? -3.409 12.266 2.877 1.00 91.69 103 ALA A O 1
ATOM 787 N N . THR A 1 104 ? -5.445 11.362 2.625 1.00 95.94 104 THR A N 1
ATOM 788 C CA . THR A 1 104 ? -5.512 10.733 3.951 1.00 95.94 104 THR A CA 1
ATOM 789 C C . THR A 1 104 ? -4.473 9.630 4.105 1.00 95.94 104 THR A C 1
ATOM 791 O O . THR A 1 104 ? -3.719 9.623 5.074 1.00 95.94 104 THR A O 1
ATOM 794 N N . ALA A 1 105 ? -4.388 8.727 3.131 1.00 95.25 105 ALA A N 1
ATOM 795 C CA . ALA A 1 105 ? -3.433 7.631 3.111 1.00 95.25 105 ALA A CA 1
ATOM 796 C C . ALA A 1 105 ? -1.988 8.135 3.011 1.00 95.25 105 ALA A C 1
ATOM 798 O O . ALA A 1 105 ? -1.101 7.619 3.692 1.00 95.25 105 ALA A O 1
ATOM 799 N N . GLN A 1 106 ? -1.749 9.190 2.223 1.00 92.50 106 GLN A N 1
ATOM 800 C CA . GLN A 1 106 ? -0.443 9.846 2.154 1.00 92.50 106 GLN A CA 1
ATOM 801 C C . GLN A 1 106 ? -0.049 10.464 3.503 1.00 92.50 106 GLN A C 1
ATOM 803 O O . GLN A 1 106 ? 1.085 10.282 3.952 1.00 92.50 106 GLN A O 1
ATOM 808 N N . ALA A 1 107 ? -0.978 11.156 4.169 1.00 93.94 107 ALA A N 1
ATOM 809 C CA . ALA A 1 107 ? -0.742 11.737 5.486 1.00 93.94 107 ALA A CA 1
ATOM 810 C C . ALA A 1 107 ? -0.488 10.652 6.548 1.00 93.94 107 ALA A C 1
ATOM 812 O O . ALA A 1 107 ? 0.507 10.734 7.266 1.00 93.94 107 ALA A O 1
ATOM 813 N N . PHE A 1 108 ? -1.298 9.589 6.575 1.00 96.19 108 PHE A N 1
ATOM 814 C CA . PHE A 1 108 ? -1.101 8.433 7.456 1.00 96.19 108 PHE A CA 1
ATOM 815 C C . PHE A 1 108 ? 0.274 7.781 7.240 1.00 96.19 108 PHE A C 1
ATOM 817 O O . PHE A 1 108 ? 1.023 7.553 8.188 1.00 96.19 108 PHE A O 1
ATOM 824 N N . ARG A 1 109 ? 0.679 7.565 5.982 1.00 93.06 109 ARG A N 1
ATOM 825 C CA . ARG A 1 109 ? 2.000 7.014 5.637 1.00 93.06 109 ARG A CA 1
ATOM 826 C C . ARG A 1 109 ? 3.167 7.878 6.125 1.00 93.06 109 ARG A C 1
ATOM 828 O O . ARG A 1 109 ? 4.252 7.362 6.417 1.00 93.06 109 ARG A O 1
ATOM 835 N N . ASN A 1 110 ? 2.988 9.194 6.163 1.00 92.19 110 ASN A N 1
ATOM 836 C CA . ASN A 1 110 ? 4.012 10.122 6.637 1.00 92.19 110 ASN A CA 1
ATOM 837 C C . ASN A 1 110 ? 4.218 10.051 8.155 1.00 92.19 110 ASN A C 1
ATOM 839 O O . ASN A 1 110 ? 5.281 10.450 8.617 1.00 92.19 110 ASN A O 1
ATOM 843 N N . MET A 1 111 ? 3.261 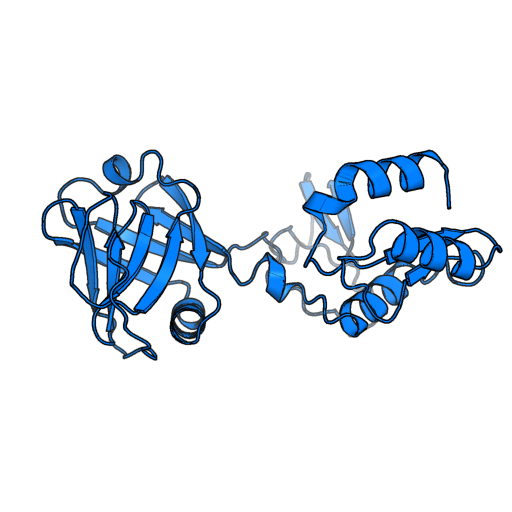9.489 8.898 1.00 93.12 111 MET A N 1
ATOM 844 C CA . MET A 1 111 ? 3.383 9.239 10.337 1.00 93.12 111 MET A CA 1
ATOM 845 C C . MET A 1 111 ? 4.138 7.944 10.666 1.00 93.12 111 MET A C 1
ATOM 847 O O . MET A 1 111 ? 4.485 7.729 11.821 1.00 93.12 111 MET A O 1
ATOM 851 N N . LEU A 1 112 ? 4.382 7.069 9.684 1.00 93.00 112 LEU A N 1
ATOM 852 C CA . LEU A 1 112 ? 5.026 5.776 9.923 1.00 93.00 112 LEU A CA 1
ATOM 853 C C . LEU A 1 112 ? 6.539 5.924 10.183 1.00 93.00 112 LEU A C 1
ATOM 855 O O . LEU A 1 112 ? 7.191 6.710 9.485 1.00 93.00 112 LEU A O 1
ATOM 859 N N . PRO A 1 113 ? 7.128 5.111 11.086 1.00 95.19 113 PRO A N 1
ATOM 860 C CA . PRO A 1 113 ? 6.510 3.982 11.793 1.00 95.19 113 PRO A CA 1
ATOM 861 C C . PRO A 1 113 ? 5.598 4.414 12.951 1.00 95.19 113 PRO A C 1
ATOM 863 O O . PRO A 1 113 ? 5.916 5.346 13.684 1.00 95.19 113 PRO A O 1
ATOM 866 N N . LEU A 1 114 ? 4.477 3.709 13.122 1.00 95.12 114 LEU A N 1
ATOM 867 C CA . LEU A 1 114 ? 3.472 4.006 14.143 1.00 95.12 114 LEU A CA 1
ATOM 868 C C . LEU A 1 114 ? 3.039 2.724 14.857 1.00 95.12 114 LEU A C 1
ATOM 870 O O . LEU A 1 114 ? 2.634 1.763 14.209 1.00 95.12 114 LEU A O 1
ATOM 874 N N . THR A 1 115 ? 3.066 2.730 16.186 1.00 97.12 115 THR A N 1
ATOM 875 C CA . THR A 1 115 ? 2.593 1.616 17.017 1.00 97.12 115 THR A CA 1
ATOM 876 C C . THR A 1 115 ? 1.374 2.073 17.801 1.00 97.12 115 THR A C 1
ATOM 878 O O . THR A 1 115 ? 1.481 2.974 18.628 1.00 97.12 115 THR A O 1
ATOM 881 N N . MET A 1 116 ? 0.219 1.468 17.534 1.00 96.50 116 MET A N 1
ATOM 882 C CA . MET A 1 116 ? -1.067 1.877 18.098 1.00 96.50 116 MET A CA 1
ATOM 883 C C . MET A 1 116 ? -1.628 0.788 19.018 1.00 96.50 116 MET A C 1
ATOM 885 O O . MET A 1 116 ? -1.857 -0.330 18.550 1.00 96.50 116 MET A O 1
ATOM 889 N N . PRO A 1 117 ? -1.884 1.078 20.306 1.00 97.69 117 PRO A N 1
ATOM 890 C CA . PRO A 1 117 ? -2.685 0.209 21.161 1.00 97.69 117 PRO A CA 1
ATOM 891 C C . PRO A 1 117 ? -4.164 0.358 20.776 1.00 97.69 117 PRO A C 1
ATOM 893 O O . PRO A 1 117 ? -4.851 1.259 21.250 1.00 97.69 117 PRO A O 1
ATOM 896 N N . MET A 1 118 ? -4.646 -0.493 19.871 1.00 98.31 118 MET A N 1
ATOM 897 C CA . MET A 1 118 ? -6.001 -0.402 19.332 1.00 98.31 118 MET A CA 1
ATOM 898 C C . MET A 1 118 ? -7.011 -1.116 20.240 1.00 98.31 118 MET A C 1
ATOM 900 O O . MET A 1 118 ? -6.770 -2.234 20.703 1.00 98.31 118 MET A O 1
ATOM 904 N N . SER A 1 119 ? -8.163 -0.489 20.464 1.00 98.25 119 SER A N 1
ATOM 905 C CA . SER A 1 119 ? -9.268 -1.034 21.259 1.00 98.25 119 SER A CA 1
ATOM 906 C C . SER A 1 119 ? -10.234 -1.843 20.397 1.00 98.25 119 SER A C 1
ATOM 908 O O . SER A 1 119 ? -10.439 -1.527 19.229 1.00 98.25 119 SER A O 1
ATOM 910 N N . GLU A 1 120 ? -10.836 -2.875 20.985 1.00 97.44 120 GLU A N 1
ATOM 911 C CA . GLU A 1 120 ? -11.913 -3.668 20.379 1.00 97.44 120 GLU A CA 1
ATOM 912 C C . GLU A 1 120 ? -13.224 -2.877 20.352 1.00 97.44 120 GLU A C 1
ATOM 914 O O . GLU A 1 120 ? -13.582 -2.235 21.344 1.00 97.44 120 GLU A O 1
ATOM 919 N N . LEU A 1 121 ? -13.962 -2.973 19.247 1.00 94.44 121 LEU A N 1
ATOM 920 C CA . LEU A 1 121 ? -15.316 -2.450 19.141 1.00 94.44 121 LEU A CA 1
ATOM 921 C C . LEU A 1 121 ? -16.178 -3.414 18.317 1.00 94.44 121 LEU A C 1
ATOM 923 O O . LEU A 1 121 ? -15.725 -3.983 17.331 1.00 94.44 121 LEU A O 1
ATOM 927 N N . ASN A 1 122 ? -17.424 -3.627 18.750 1.00 92.94 122 ASN A N 1
ATOM 928 C CA . ASN A 1 122 ? -18.452 -4.405 18.041 1.00 92.94 122 ASN A CA 1
ATOM 929 C C . ASN A 1 122 ? -18.096 -5.860 17.644 1.00 92.94 122 ASN A C 1
ATOM 931 O O . ASN A 1 122 ? -18.933 -6.546 17.058 1.00 92.94 122 ASN A O 1
ATOM 935 N N . GLY A 1 123 ? -16.911 -6.373 17.990 1.00 94.50 123 GLY A N 1
ATOM 936 C CA . GLY A 1 123 ? -16.478 -7.728 17.656 1.00 94.50 123 GLY A CA 1
ATOM 937 C C . GLY A 1 123 ? -16.060 -7.922 16.195 1.00 94.50 123 GLY A C 1
ATOM 938 O O . GLY A 1 123 ? -15.840 -9.072 15.797 1.00 94.50 123 GLY A O 1
ATOM 939 N N . ASN A 1 124 ? -15.921 -6.839 15.423 1.00 96.06 124 ASN A N 1
ATOM 940 C CA . ASN A 1 124 ? -15.545 -6.828 14.003 1.00 96.06 124 ASN A CA 1
ATOM 941 C C . ASN A 1 124 ? -14.450 -5.796 13.649 1.00 96.06 124 ASN A C 1
ATOM 943 O O . ASN A 1 124 ? -13.976 -5.783 12.504 1.00 96.06 124 ASN A O 1
ATOM 947 N N . GLU A 1 125 ? -14.056 -4.925 14.585 1.00 97.62 125 GLU A N 1
ATOM 948 C CA . GLU A 1 125 ? -13.152 -3.807 14.314 1.00 97.62 125 GLU A CA 1
ATOM 949 C C . GLU A 1 125 ? -12.214 -3.493 15.489 1.00 97.62 125 GLU A C 1
ATOM 951 O O . GLU A 1 125 ? -12.538 -3.669 16.665 1.00 97.62 125 GLU A O 1
ATOM 956 N N . LYS A 1 126 ? -11.020 -2.992 15.160 1.00 98.31 126 LYS A N 1
ATOM 957 C CA . LYS A 1 126 ? -10.101 -2.366 16.116 1.00 98.31 126 LYS A CA 1
ATOM 958 C C . LYS A 1 126 ? -9.969 -0.893 15.793 1.00 98.31 126 LYS A C 1
ATOM 960 O O . LYS A 1 126 ? -9.842 -0.554 14.619 1.00 98.31 126 LYS A O 1
ATOM 965 N N . TYR A 1 127 ? -9.907 -0.025 16.797 1.00 98.44 127 TYR A N 1
ATOM 966 C CA . TYR A 1 127 ? -9.782 1.414 16.567 1.00 98.44 127 TYR A CA 1
ATOM 967 C C . TYR A 1 127 ? -8.749 2.095 17.467 1.00 98.44 127 TYR A C 1
ATOM 969 O O . TYR A 1 127 ? -8.448 1.629 18.566 1.00 98.44 127 TYR A O 1
ATOM 977 N N . TYR A 1 128 ? -8.219 3.227 17.004 1.00 98.50 128 TYR A N 1
ATOM 978 C CA . TYR A 1 128 ? -7.341 4.105 17.775 1.00 98.50 128 TYR A CA 1
ATOM 979 C C . TYR A 1 128 ? -7.513 5.569 17.356 1.00 98.50 128 TYR A C 1
ATOM 981 O O . TYR A 1 128 ? -7.599 5.869 16.166 1.00 98.50 128 TYR A O 1
ATOM 989 N N . TYR A 1 129 ? -7.533 6.485 18.326 1.00 98.31 129 TYR A N 1
ATOM 990 C CA . TYR A 1 129 ? -7.572 7.926 18.068 1.00 98.31 129 TYR A CA 1
ATOM 991 C C . TYR A 1 129 ? -6.154 8.495 17.995 1.00 98.31 129 TYR A C 1
ATOM 993 O O . TYR A 1 129 ? -5.397 8.411 18.957 1.00 98.31 129 TYR A O 1
ATOM 1001 N N . LEU A 1 130 ? -5.812 9.092 16.856 1.00 96.69 130 LEU A N 1
ATOM 1002 C CA . LEU A 1 130 ? -4.569 9.829 16.654 1.00 96.69 130 LEU A CA 1
ATOM 1003 C C . LEU A 1 130 ? -4.591 11.160 17.419 1.00 96.69 130 LEU A C 1
ATOM 1005 O O . LEU A 1 130 ? -5.639 11.797 17.545 1.00 96.69 130 LEU A O 1
ATOM 1009 N N . ASP A 1 131 ? -3.410 11.625 17.829 1.00 94.00 131 ASP A N 1
ATOM 1010 C CA . ASP A 1 131 ? -3.231 12.935 18.477 1.00 94.00 131 ASP A CA 1
ATOM 1011 C C . ASP A 1 131 ? -3.473 14.112 17.515 1.00 94.00 131 ASP A C 1
ATOM 1013 O O . ASP A 1 131 ? -3.704 15.246 17.937 1.00 94.00 131 ASP A O 1
ATOM 1017 N N . SER A 1 132 ? -3.411 13.854 16.207 1.00 91.44 132 SER A N 1
ATOM 1018 C CA . SER A 1 132 ? -3.615 14.838 15.149 1.00 91.44 132 SER A CA 1
ATOM 1019 C C . SER A 1 132 ? -4.701 14.400 14.170 1.00 91.44 132 SER A C 1
ATOM 1021 O O . SER A 1 132 ? -4.986 13.216 13.986 1.00 91.44 132 SER A O 1
ATOM 1023 N N . SER A 1 133 ? -5.331 15.387 13.534 1.00 96.31 133 SER A N 1
ATOM 1024 C CA . SER A 1 133 ? -6.300 15.141 12.466 1.00 96.31 133 SER A CA 1
ATOM 1025 C C . SER A 1 133 ? -5.599 14.918 11.127 1.00 96.31 133 SER A C 1
ATOM 1027 O O . SER A 1 133 ? -4.624 15.595 10.801 1.00 96.31 133 SER A O 1
ATOM 1029 N N . LEU A 1 134 ? -6.143 14.006 10.328 1.00 97.31 134 LEU A N 1
ATOM 1030 C CA . LEU A 1 134 ? -5.766 13.770 8.942 1.00 97.31 134 LEU A CA 1
ATOM 1031 C C . LEU A 1 134 ? -6.749 14.471 7.990 1.00 97.31 134 LEU A C 1
ATOM 1033 O O . LEU A 1 134 ? -7.891 14.747 8.370 1.00 97.31 134 LEU A O 1
ATOM 1037 N N . PRO A 1 135 ? -6.347 14.736 6.732 1.00 96.94 135 PRO A N 1
ATOM 1038 C CA . PRO A 1 135 ? -7.282 15.127 5.683 1.00 96.94 135 PRO A CA 1
ATOM 1039 C C . PRO A 1 135 ? -8.413 14.102 5.555 1.00 96.94 135 PRO A C 1
ATOM 1041 O O . PRO A 1 135 ? -8.184 12.905 5.739 1.00 96.94 135 PRO A O 1
ATOM 1044 N N . THR A 1 136 ? -9.619 14.550 5.210 1.00 95.12 136 THR A N 1
ATOM 1045 C CA . THR A 1 136 ? -10.795 13.676 5.097 1.00 95.12 136 THR A CA 1
ATOM 1046 C C . THR A 1 136 ? -11.511 13.870 3.766 1.00 95.12 136 THR A C 1
ATOM 1048 O O . THR A 1 136 ? -11.572 14.971 3.223 1.00 95.12 136 THR A O 1
ATOM 1051 N N . GLN A 1 137 ? -12.068 12.779 3.249 1.00 93.50 137 GLN A N 1
ATOM 1052 C CA . GLN A 1 137 ? -12.983 12.755 2.111 1.00 93.50 137 GLN A CA 1
ATOM 1053 C C . GLN A 1 137 ? -13.971 11.611 2.355 1.00 93.50 137 GLN A C 1
ATOM 1055 O O . GLN A 1 137 ? -13.956 10.580 1.681 1.00 93.50 137 GLN A O 1
ATOM 1060 N N . ALA A 1 138 ? -14.759 11.760 3.421 1.00 95.56 138 ALA A N 1
ATOM 1061 C CA . ALA A 1 138 ? -15.580 10.676 3.929 1.00 95.56 138 ALA A CA 1
ATOM 1062 C C . ALA A 1 138 ? -16.736 10.360 2.973 1.00 95.56 138 ALA A C 1
ATOM 1064 O O . ALA A 1 138 ? -17.436 11.252 2.497 1.00 95.56 138 ALA A O 1
ATOM 1065 N N . SER A 1 139 ? -16.954 9.074 2.728 1.00 94.25 139 SER A N 1
ATOM 1066 C CA . SER A 1 139 ? -18.083 8.562 1.953 1.00 94.25 139 SER A CA 1
ATOM 1067 C C . SER A 1 139 ? -18.551 7.238 2.545 1.00 94.25 139 SER A C 1
ATOM 1069 O O . SER A 1 139 ? -17.800 6.578 3.266 1.00 94.25 139 SER A O 1
ATOM 1071 N N . SER A 1 140 ? -19.801 6.859 2.283 1.00 95.12 140 SER A N 1
ATOM 1072 C CA . SER A 1 140 ? -20.293 5.549 2.701 1.00 95.12 140 SER A CA 1
ATOM 1073 C C . SER A 1 140 ? -19.843 4.487 1.694 1.00 95.12 140 SER A C 1
ATOM 1075 O O . SER A 1 140 ? -20.214 4.587 0.522 1.00 95.12 140 SER A O 1
ATOM 1077 N N . PRO A 1 141 ? -19.064 3.471 2.109 1.00 92.69 141 PRO A N 1
ATOM 1078 C CA . PRO A 1 141 ? -18.627 2.407 1.208 1.00 92.69 141 PRO A CA 1
ATOM 1079 C C . PRO A 1 141 ? -19.741 1.388 0.919 1.00 92.69 141 PRO A C 1
ATOM 1081 O O . PRO A 1 141 ? -19.591 0.548 0.035 1.00 92.69 141 PRO A O 1
ATOM 1084 N N . GLY A 1 142 ? -20.840 1.410 1.685 1.00 96.12 142 GLY A N 1
ATOM 1085 C CA . GLY A 1 142 ? -21.918 0.417 1.658 1.00 96.12 142 GLY A CA 1
ATOM 1086 C C . GLY A 1 142 ? -21.528 -0.928 2.280 1.00 96.12 142 GLY A C 1
ATOM 1087 O O . GLY A 1 142 ? -22.281 -1.484 3.076 1.00 96.12 142 GLY A O 1
ATOM 1088 N N . THR A 1 143 ? -20.342 -1.447 1.961 1.00 97.19 143 THR A N 1
ATOM 1089 C CA . THR A 1 143 ? -19.781 -2.679 2.535 1.00 97.19 143 THR A CA 1
ATOM 1090 C C . THR A 1 143 ? -18.332 -2.462 2.949 1.00 97.19 143 THR A C 1
ATOM 1092 O O . THR A 1 143 ? -17.528 -1.953 2.170 1.00 97.19 143 THR A O 1
ATOM 1095 N N . ILE A 1 144 ? -18.018 -2.870 4.174 1.00 98.25 144 ILE A N 1
ATOM 1096 C CA . ILE A 1 144 ? -16.659 -3.015 4.690 1.00 98.25 144 ILE A CA 1
ATOM 1097 C C . ILE A 1 144 ? -16.214 -4.451 4.454 1.00 98.25 144 ILE A C 1
ATOM 1099 O O . ILE A 1 144 ? -17.003 -5.377 4.651 1.00 98.25 144 ILE A O 1
ATOM 1103 N N . HIS A 1 145 ? -14.958 -4.633 4.064 1.00 98.19 145 HIS A N 1
ATOM 1104 C CA . HIS A 1 145 ? -14.340 -5.939 3.889 1.00 98.19 145 HIS A CA 1
ATOM 1105 C C . HIS A 1 145 ? -13.312 -6.201 4.989 1.00 98.19 145 HIS A C 1
ATOM 1107 O O . HIS A 1 145 ? -12.623 -5.291 5.454 1.00 98.19 145 HIS A O 1
ATOM 1113 N N . ALA A 1 146 ? -13.167 -7.468 5.377 1.00 98.06 146 ALA A N 1
ATOM 1114 C CA . ALA A 1 146 ? -12.093 -7.880 6.270 1.00 98.06 146 ALA A CA 1
ATOM 1115 C C . ALA A 1 146 ? -10.727 -7.431 5.716 1.00 98.06 146 ALA A C 1
ATOM 1117 O O . ALA A 1 146 ? -10.387 -7.712 4.567 1.00 98.06 146 ALA A O 1
ATOM 1118 N N . GLY A 1 147 ? -9.939 -6.753 6.549 1.00 98.06 147 GLY A N 1
ATOM 1119 C CA . GLY A 1 147 ? -8.658 -6.157 6.184 1.00 98.06 147 GLY A CA 1
ATOM 1120 C C . GLY A 1 147 ? -8.724 -4.672 5.823 1.00 98.06 147 GLY A C 1
ATOM 1121 O O . GLY A 1 147 ? -7.663 -4.063 5.694 1.00 98.06 147 GLY A O 1
ATOM 1122 N N . ASP A 1 148 ? -9.908 -4.071 5.676 1.00 98.56 148 ASP A N 1
ATOM 1123 C CA . ASP A 1 148 ? -10.036 -2.640 5.390 1.00 98.56 148 ASP A CA 1
ATOM 1124 C C . ASP A 1 148 ? -9.461 -1.779 6.528 1.00 98.56 148 ASP A C 1
ATOM 1126 O O . ASP A 1 148 ? -9.738 -1.995 7.710 1.00 98.56 148 ASP A O 1
ATOM 1130 N N . ILE A 1 149 ? -8.680 -0.763 6.150 1.00 98.56 149 ILE A N 1
ATOM 1131 C CA . ILE A 1 149 ? -8.133 0.260 7.045 1.00 98.56 149 ILE A CA 1
ATOM 1132 C C . ILE A 1 149 ? -8.786 1.590 6.675 1.00 98.56 149 ILE A C 1
ATOM 1134 O O . ILE A 1 149 ? -8.625 2.102 5.561 1.00 98.56 149 ILE A O 1
ATOM 1138 N N . MET A 1 150 ? -9.525 2.160 7.615 1.00 98.50 150 MET A N 1
ATOM 1139 C CA . MET A 1 150 ? -10.413 3.296 7.395 1.00 98.50 150 MET A CA 1
ATOM 1140 C C . MET A 1 150 ? -10.141 4.400 8.418 1.00 98.50 150 MET A C 1
ATOM 1142 O O . MET A 1 150 ? -9.695 4.136 9.530 1.00 98.50 150 MET A O 1
ATOM 1146 N N . LEU A 1 151 ? -10.435 5.646 8.055 1.00 98.69 151 LEU A N 1
ATOM 1147 C CA . LEU A 1 151 ? -10.491 6.771 8.983 1.00 98.69 151 LEU A CA 1
ATOM 1148 C C . LEU A 1 151 ? -11.955 7.115 9.270 1.00 98.69 151 LEU A C 1
ATOM 1150 O O . LEU A 1 151 ? -12.702 7.464 8.351 1.00 98.69 151 LEU A O 1
ATOM 1154 N N . TYR A 1 152 ? -12.353 7.044 10.535 1.00 98.00 152 TYR A N 1
ATOM 1155 C CA . TYR A 1 152 ? -13.621 7.566 11.025 1.00 98.00 152 TYR A CA 1
ATOM 1156 C C . TYR A 1 152 ? -13.436 8.983 11.586 1.00 98.00 152 TYR A C 1
ATOM 1158 O O . TYR A 1 152 ? -12.522 9.257 12.372 1.00 98.00 152 TYR A O 1
ATOM 1166 N N . GLY A 1 153 ? -14.298 9.909 11.160 1.00 97.25 153 GLY A N 1
ATOM 1167 C CA . GLY A 1 153 ? -14.088 11.334 11.409 1.00 97.25 153 GLY A CA 1
ATOM 1168 C C . GLY A 1 153 ? -12.758 11.802 10.810 1.00 97.25 153 GLY A C 1
ATOM 1169 O O . GLY A 1 153 ? -12.465 11.503 9.653 1.00 97.25 153 GLY A O 1
ATOM 1170 N N . ALA A 1 154 ? -11.959 12.525 11.598 1.00 97.06 154 ALA A N 1
ATOM 1171 C CA . ALA A 1 154 ? -10.665 13.058 11.165 1.00 97.06 154 ALA A CA 1
ATOM 1172 C C . ALA A 1 154 ? -9.448 12.427 11.861 1.00 97.06 154 ALA A C 1
ATOM 1174 O O . ALA A 1 154 ? -8.327 12.675 11.433 1.00 97.06 154 ALA A O 1
ATOM 1175 N N . SER A 1 155 ? -9.632 11.625 12.913 1.00 97.50 155 SER A N 1
ATOM 1176 C CA . SER A 1 155 ? -8.512 11.119 13.725 1.00 97.50 155 SER A CA 1
ATOM 1177 C C . SER A 1 155 ? -8.657 9.673 14.201 1.00 97.50 155 SER A C 1
ATOM 1179 O O . SER A 1 155 ? -7.716 9.151 14.785 1.00 97.50 155 SER A O 1
ATOM 1181 N N . CYS A 1 156 ? -9.787 8.998 13.966 1.00 98.25 156 CYS A N 1
ATOM 1182 C CA . CYS A 1 156 ? -9.984 7.626 14.437 1.00 98.25 156 CYS A CA 1
ATOM 1183 C C . CYS A 1 156 ? -9.613 6.618 13.345 1.00 98.25 156 CYS A C 1
ATOM 1185 O O . CYS A 1 156 ? -10.354 6.453 12.378 1.00 98.25 156 CYS A O 1
ATOM 1187 N N . VAL A 1 157 ? -8.467 5.955 13.477 1.00 98.50 157 VAL A N 1
ATOM 1188 C CA . VAL A 1 157 ? -8.049 4.882 12.567 1.00 98.50 157 VAL A CA 1
ATOM 1189 C C . VAL A 1 157 ? -8.738 3.590 12.980 1.00 98.50 157 VAL A C 1
ATOM 1191 O O . VAL A 1 157 ? -8.656 3.199 14.141 1.00 98.50 157 VAL A O 1
ATOM 1194 N N . VAL A 1 158 ? -9.374 2.919 12.025 1.00 98.56 158 VAL A N 1
ATOM 1195 C CA . VAL A 1 158 ? -10.114 1.672 12.217 1.00 98.56 158 VAL A CA 1
ATOM 1196 C C . VAL A 1 158 ? -9.538 0.586 11.313 1.00 98.56 158 VAL A C 1
ATOM 1198 O O . VAL A 1 158 ? -9.359 0.810 10.117 1.00 98.56 158 VAL A O 1
ATOM 1201 N N . LEU A 1 159 ? -9.244 -0.582 11.880 1.00 98.62 159 LEU A N 1
ATOM 1202 C CA . LEU A 1 159 ? -8.859 -1.800 11.171 1.00 98.62 159 LEU A CA 1
ATOM 1203 C C . LEU A 1 159 ? -9.976 -2.833 11.329 1.00 98.62 159 LEU A C 1
ATOM 1205 O O . LEU A 1 159 ? -10.215 -3.338 12.427 1.00 98.62 159 LEU A O 1
ATOM 1209 N N . PHE A 1 160 ? -10.633 -3.163 10.225 1.00 98.62 160 PHE A N 1
ATOM 1210 C CA . PHE A 1 160 ? -11.692 -4.162 10.187 1.00 98.62 160 PHE A CA 1
ATOM 1211 C C . PHE A 1 160 ? -11.129 -5.552 9.928 1.00 98.62 160 PHE A C 1
ATOM 1213 O O . PHE A 1 160 ? -10.213 -5.723 9.123 1.00 98.62 160 PHE A O 1
ATOM 1220 N N . TYR A 1 161 ? -11.693 -6.567 10.577 1.00 97.69 161 TYR A N 1
ATOM 1221 C CA . TYR A 1 161 ? -11.292 -7.964 10.372 1.00 97.69 161 TYR A CA 1
ATOM 1222 C C . TYR A 1 161 ? -12.451 -8.901 10.019 1.00 97.69 161 TYR A C 1
ATOM 1224 O O . TYR A 1 161 ? -12.211 -10.087 9.803 1.00 97.69 161 TYR A O 1
ATOM 1232 N N . ASP A 1 162 ? -13.661 -8.358 9.868 1.00 97.06 162 ASP A N 1
ATOM 1233 C CA . ASP A 1 162 ? -14.813 -9.025 9.258 1.00 97.06 162 ASP A CA 1
ATOM 1234 C C . ASP A 1 162 ? -15.399 -8.186 8.117 1.00 97.06 162 ASP A C 1
ATOM 1236 O O . ASP A 1 162 ? -15.193 -6.975 8.034 1.00 97.06 162 ASP A O 1
ATOM 1240 N N . THR A 1 163 ? -16.191 -8.841 7.267 1.00 97.75 163 THR A N 1
ATOM 1241 C CA . THR A 1 163 ? -16.952 -8.209 6.183 1.00 97.75 163 THR A CA 1
ATOM 1242 C C . THR A 1 163 ? -18.405 -8.001 6.606 1.00 97.75 163 THR A C 1
ATOM 1244 O O . THR A 1 163 ? -19.064 -8.952 7.025 1.00 97.75 163 THR A O 1
ATOM 1247 N N . PHE A 1 164 ? -18.927 -6.781 6.469 1.00 97.44 164 PHE A N 1
ATOM 1248 C CA . PHE A 1 164 ? -20.311 -6.444 6.821 1.00 97.44 164 PHE A CA 1
ATOM 1249 C C . PHE A 1 164 ? -20.796 -5.180 6.092 1.00 97.44 164 PHE A C 1
ATOM 1251 O O . PHE A 1 164 ? -20.005 -4.359 5.625 1.00 97.44 164 PHE A O 1
ATOM 1258 N N . SER A 1 165 ? -22.115 -5.007 5.994 1.00 97.06 165 SER A N 1
ATOM 1259 C CA . SER A 1 165 ? -22.715 -3.797 5.420 1.00 97.06 165 SER A CA 1
ATOM 1260 C C . SER A 1 165 ? -22.776 -2.664 6.441 1.00 97.06 165 SER A C 1
ATOM 1262 O O . SER A 1 165 ? -23.088 -2.885 7.608 1.00 97.06 165 SER A O 1
ATOM 1264 N N . THR A 1 166 ? -22.527 -1.435 5.994 1.00 95.31 166 THR A N 1
ATOM 1265 C CA . THR A 1 166 ? -22.548 -0.242 6.847 1.00 95.31 166 THR A CA 1
ATOM 1266 C C . THR A 1 166 ? -23.133 0.955 6.109 1.00 95.31 166 THR A C 1
ATOM 1268 O O . THR A 1 166 ? -22.912 1.131 4.912 1.00 95.31 166 THR A O 1
ATOM 1271 N N . SER A 1 167 ? -23.857 1.805 6.836 1.00 95.56 167 SER A N 1
ATOM 1272 C CA . SER A 1 167 ? -24.301 3.120 6.359 1.00 95.56 167 SER A CA 1
ATOM 1273 C C . SER A 1 167 ? -23.387 4.256 6.822 1.00 95.56 167 SER A C 1
ATOM 1275 O O . SER A 1 167 ? -23.608 5.406 6.450 1.00 95.56 167 SER A O 1
ATOM 1277 N N . TYR A 1 168 ? -22.384 3.966 7.656 1.00 96.38 168 TYR A N 1
ATOM 1278 C CA . TYR A 1 168 ? -21.458 4.981 8.146 1.00 96.38 168 TYR A CA 1
ATOM 1279 C C . TYR A 1 168 ? -20.520 5.462 7.039 1.00 96.38 168 TYR A C 1
ATOM 1281 O O . TYR A 1 168 ? -20.239 4.748 6.072 1.00 96.38 168 TYR A O 1
ATOM 1289 N N . SER A 1 169 ? -20.041 6.693 7.204 1.00 97.38 169 SER A N 1
ATOM 1290 C CA . SER A 1 169 ? -19.087 7.318 6.297 1.00 97.38 169 SER A CA 1
ATOM 1291 C C . SER A 1 169 ? -17.675 7.211 6.852 1.00 97.38 169 SER A C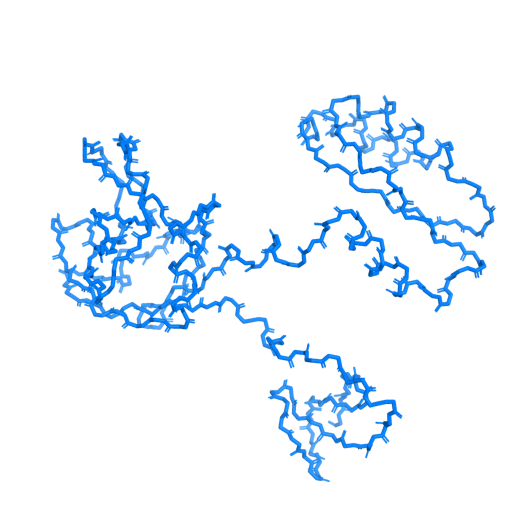 1
ATOM 1293 O O . SER A 1 169 ? -17.422 7.574 8.001 1.00 97.38 169 SER A O 1
ATOM 1295 N N . TYR A 1 170 ? -16.753 6.784 5.999 1.00 98.12 170 TYR A N 1
ATOM 1296 C CA . TYR A 1 170 ? -15.334 6.658 6.309 1.00 98.12 170 TYR A CA 1
ATOM 1297 C C . TYR A 1 170 ? -14.501 7.298 5.204 1.00 98.12 170 TYR A C 1
ATOM 1299 O O . TYR A 1 170 ? -14.943 7.399 4.057 1.00 98.12 170 TYR A O 1
ATOM 1307 N N . THR A 1 171 ? -13.278 7.708 5.530 1.00 98.31 171 THR A N 1
ATOM 1308 C CA . THR A 1 171 ? -12.268 8.014 4.510 1.00 98.31 171 THR A CA 1
ATOM 1309 C C . THR A 1 171 ? -11.318 6.819 4.381 1.00 98.31 171 THR A C 1
ATOM 1311 O O . THR A 1 171 ? -10.647 6.491 5.360 1.00 98.31 171 THR A O 1
ATOM 1314 N N . PRO A 1 172 ? -11.237 6.144 3.221 1.00 97.62 172 PRO A N 1
ATOM 1315 C CA . PRO A 1 172 ? -10.366 4.981 3.058 1.00 97.62 172 PRO A CA 1
ATOM 1316 C C . PRO A 1 172 ? -8.880 5.315 3.220 1.00 97.62 172 PRO A C 1
ATOM 1318 O O . PRO A 1 172 ? -8.382 6.227 2.561 1.00 97.62 172 PRO A O 1
ATOM 1321 N N . ILE A 1 173 ? -8.158 4.545 4.037 1.00 98.12 173 ILE A N 1
ATOM 1322 C CA . ILE A 1 173 ? -6.695 4.645 4.175 1.00 98.12 173 ILE A CA 1
ATOM 1323 C C . ILE A 1 173 ? -6.023 3.573 3.315 1.00 98.12 173 ILE A C 1
ATOM 1325 O O . ILE A 1 173 ? -5.115 3.867 2.541 1.00 98.12 173 ILE A O 1
ATOM 1329 N N . GLY A 1 174 ? -6.470 2.325 3.425 1.00 97.12 174 GLY A N 1
ATOM 1330 C CA . GLY A 1 174 ? -5.853 1.184 2.760 1.00 97.12 174 GLY A CA 1
ATOM 1331 C C . GLY A 1 174 ? -6.607 -0.107 3.037 1.00 97.12 174 GLY A C 1
ATOM 1332 O O . GLY A 1 174 ? -7.718 -0.081 3.555 1.00 97.12 174 GLY A O 1
ATOM 1333 N N . HIS A 1 175 ? -5.999 -1.231 2.687 1.00 97.62 175 HIS A N 1
ATOM 1334 C CA . HIS A 1 175 ? -6.527 -2.558 2.983 1.00 97.62 175 HIS A CA 1
ATOM 1335 C C . HIS A 1 175 ? -5.388 -3.568 3.089 1.00 97.62 175 HIS A C 1
ATOM 1337 O O . HIS A 1 175 ? -4.373 -3.420 2.411 1.00 97.62 175 HIS A O 1
ATOM 1343 N N . ILE A 1 176 ? -5.549 -4.589 3.923 1.00 97.81 176 ILE A N 1
ATOM 1344 C CA . ILE A 1 176 ? -4.661 -5.750 3.969 1.00 97.81 176 ILE A CA 1
ATOM 1345 C C . ILE A 1 176 ? -4.920 -6.622 2.735 1.00 97.81 176 ILE A C 1
ATOM 1347 O O . ILE A 1 176 ? -6.045 -7.058 2.507 1.00 97.81 176 ILE A O 1
ATOM 1351 N N . ASP A 1 177 ? -3.868 -6.907 1.964 1.00 94.00 177 ASP A N 1
ATOM 1352 C CA . ASP A 1 177 ? -3.960 -7.613 0.677 1.00 94.00 177 ASP A CA 1
ATOM 1353 C C . ASP A 1 177 ? -4.471 -9.055 0.842 1.00 94.00 177 ASP A C 1
ATOM 1355 O O . ASP A 1 177 ? -5.191 -9.580 -0.005 1.00 94.00 177 ASP A O 1
ATOM 1359 N N . ASN A 1 178 ? -4.070 -9.713 1.935 1.00 94.50 178 ASN A N 1
ATOM 1360 C CA . ASN A 1 178 ? -4.519 -11.051 2.301 1.00 94.50 178 ASN A CA 1
ATOM 1361 C C . ASN A 1 178 ? -4.865 -11.092 3.800 1.00 94.50 178 ASN A C 1
ATOM 1363 O O . ASN A 1 178 ? -3.961 -11.251 4.626 1.00 94.50 178 ASN A O 1
ATOM 1367 N N . PRO A 1 179 ? -6.151 -10.955 4.169 1.00 95.06 179 PRO A N 1
ATOM 1368 C CA . PRO A 1 179 ? -6.583 -10.921 5.564 1.00 95.06 179 PRO A CA 1
ATOM 1369 C C . PRO A 1 179 ? -6.640 -12.313 6.217 1.00 95.06 179 PRO A C 1
ATOM 1371 O O . PRO A 1 179 ? -7.122 -12.438 7.342 1.00 95.06 179 PRO A O 1
ATOM 1374 N N . ALA A 1 180 ? -6.169 -13.379 5.556 1.00 95.12 180 ALA A N 1
ATOM 1375 C CA . ALA A 1 180 ? -6.191 -14.725 6.120 1.00 95.12 180 ALA A CA 1
ATOM 1376 C C . ALA A 1 180 ? -5.460 -14.788 7.473 1.00 95.12 180 ALA A C 1
ATOM 1378 O O . ALA A 1 180 ? -4.267 -14.501 7.610 1.00 95.12 180 ALA A O 1
ATOM 1379 N N . GLY A 1 181 ? -6.198 -15.195 8.502 1.00 95.88 181 GLY A N 1
ATOM 1380 C CA . GLY A 1 181 ? -5.711 -15.269 9.867 1.00 95.88 181 GLY A CA 1
ATOM 1381 C C . GLY A 1 181 ? -5.686 -13.923 10.621 1.00 95.88 181 GLY A C 1
ATOM 1382 O O . GLY A 1 181 ? -5.189 -13.871 11.743 1.00 95.88 181 GLY A O 1
ATOM 1383 N N . LEU A 1 182 ? -6.135 -12.812 10.031 1.00 97.50 182 LEU A N 1
ATOM 1384 C CA . LEU A 1 182 ? -6.100 -11.498 10.683 1.00 97.50 182 LEU A CA 1
ATOM 1385 C C . LEU A 1 182 ? -6.893 -11.488 11.998 1.00 97.50 182 LEU A C 1
ATOM 1387 O O . LEU A 1 182 ? -6.391 -11.011 13.014 1.00 97.50 182 LEU A O 1
ATOM 1391 N N . ARG A 1 183 ? -8.096 -12.068 11.990 1.00 96.94 183 ARG A N 1
ATOM 1392 C CA . ARG A 1 183 ? -8.989 -12.173 13.154 1.00 96.94 183 ARG A CA 1
ATOM 1393 C C . ARG A 1 183 ? -8.313 -12.882 14.330 1.00 96.94 183 ARG A C 1
ATOM 1395 O O . ARG A 1 183 ? -8.370 -12.411 15.461 1.00 96.94 183 ARG A O 1
ATOM 1402 N N . GLU A 1 184 ? -7.623 -13.982 14.062 1.00 96.56 184 GLU A N 1
ATOM 1403 C CA . GLU A 1 184 ? -6.890 -14.770 15.051 1.00 96.56 184 GLU A CA 1
ATOM 1404 C C . GLU A 1 184 ? -5.688 -14.003 15.605 1.00 96.56 184 GLU A C 1
ATOM 1406 O O . GLU A 1 184 ? -5.388 -14.116 16.789 1.00 96.56 184 GLU A O 1
ATOM 1411 N N . ALA A 1 185 ? -5.008 -13.213 14.766 1.00 96.69 185 ALA A N 1
ATOM 1412 C CA . ALA A 1 185 ? -3.894 -12.372 15.202 1.00 96.69 185 ALA A CA 1
ATOM 1413 C C . ALA A 1 185 ? -4.363 -11.236 16.124 1.00 96.69 185 ALA A C 1
ATOM 1415 O O . ALA A 1 185 ? -3.699 -10.920 17.107 1.00 96.69 185 ALA A O 1
ATOM 1416 N N . LEU A 1 186 ? -5.503 -10.625 15.794 1.00 97.00 186 LEU A N 1
ATOM 1417 C CA . LEU A 1 186 ? -6.069 -9.494 16.524 1.00 97.00 186 LEU A CA 1
ATOM 1418 C C . LEU A 1 186 ? -6.767 -9.900 17.831 1.00 97.00 186 LEU A C 1
ATOM 1420 O O . LEU A 1 186 ? -6.858 -9.082 18.747 1.00 97.00 186 LEU A O 1
ATOM 1424 N N . GLY A 1 187 ? -7.266 -11.136 17.925 1.00 95.44 187 GLY A N 1
ATOM 1425 C CA . GLY A 1 187 ? -7.977 -11.640 19.101 1.00 95.44 187 GLY A CA 1
ATOM 1426 C C . GLY A 1 187 ? -9.259 -10.856 19.420 1.00 95.44 187 GLY A C 1
ATOM 1427 O O . GLY A 1 187 ? -9.724 -10.041 18.629 1.00 95.44 187 GLY A O 1
ATOM 1428 N N . THR A 1 188 ? -9.834 -11.090 20.603 1.00 93.69 188 THR A N 1
ATOM 1429 C CA . THR A 1 188 ? -11.145 -10.541 21.019 1.00 93.69 188 THR A CA 1
ATOM 1430 C C . THR A 1 188 ? -11.064 -9.318 21.941 1.00 93.69 188 THR A C 1
ATOM 1432 O O . THR A 1 188 ? -12.077 -8.893 22.487 1.00 93.69 188 THR A O 1
ATOM 1435 N N . GLY A 1 189 ? -9.861 -8.811 22.219 1.00 94.94 189 GLY A N 1
ATOM 1436 C CA . GLY A 1 189 ? -9.628 -7.690 23.135 1.00 94.94 189 GLY A CA 1
ATOM 1437 C C . GLY A 1 189 ? -8.769 -6.598 22.506 1.00 94.94 189 GLY A C 1
ATOM 1438 O O . GLY A 1 189 ? -8.456 -6.652 21.318 1.00 94.94 189 GLY A O 1
ATOM 1439 N N . GLY A 1 190 ? -8.372 -5.601 23.298 1.00 96.19 190 GLY A N 1
ATOM 1440 C CA . GLY A 1 190 ? -7.410 -4.598 22.837 1.00 96.19 190 GLY A CA 1
ATOM 1441 C C . GLY A 1 190 ? -6.076 -5.238 22.433 1.00 96.19 190 GLY A C 1
ATOM 1442 O O . GLY A 1 190 ? -5.624 -6.190 23.071 1.00 96.19 190 GLY A O 1
ATOM 1443 N N . VAL A 1 191 ? -5.453 -4.725 21.373 1.00 98.06 191 VAL A N 1
ATOM 1444 C CA . VAL A 1 191 ? -4.215 -5.272 20.807 1.00 98.06 191 VAL A CA 1
ATOM 1445 C C . VAL A 1 191 ? -3.331 -4.163 20.250 1.00 98.06 191 VAL A C 1
ATOM 1447 O O . VAL A 1 191 ? -3.810 -3.191 19.668 1.00 98.06 191 VAL A O 1
ATOM 1450 N N . THR A 1 192 ? -2.020 -4.311 20.408 1.00 98.19 192 THR A N 1
ATOM 1451 C CA . THR A 1 192 ? -1.050 -3.394 19.810 1.00 98.19 192 THR A CA 1
ATOM 1452 C C . THR A 1 192 ? -0.776 -3.787 18.364 1.00 98.19 192 THR A C 1
ATOM 1454 O O . THR A 1 192 ? -0.352 -4.911 18.093 1.00 98.19 192 THR A O 1
ATOM 1457 N N . VAL A 1 193 ? -0.977 -2.844 17.447 1.00 98.38 193 VAL A N 1
ATOM 1458 C CA . VAL A 1 193 ? -0.715 -3.007 16.014 1.00 98.38 193 VAL A CA 1
ATOM 1459 C C . VAL A 1 193 ? 0.358 -2.013 15.587 1.00 98.38 193 VAL A C 1
ATOM 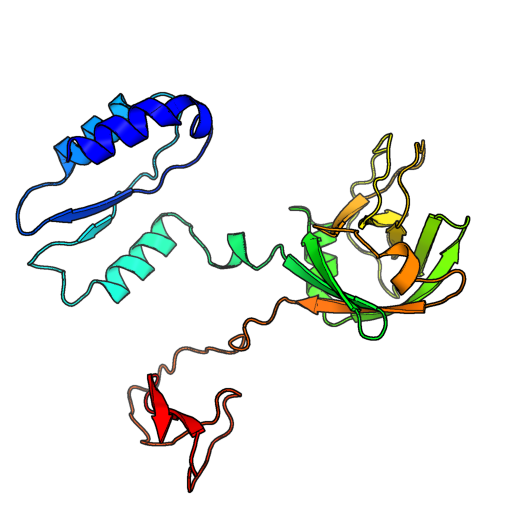1461 O O . VAL A 1 193 ? 0.234 -0.813 15.834 1.00 98.38 193 VAL A O 1
ATOM 1464 N N . ALA A 1 194 ? 1.417 -2.504 14.948 1.00 98.00 194 ALA A N 1
ATOM 1465 C CA . ALA A 1 194 ? 2.477 -1.670 14.395 1.00 98.00 194 ALA A CA 1
ATOM 1466 C C . ALA A 1 194 ? 2.331 -1.543 12.876 1.00 98.00 194 ALA A C 1
ATOM 1468 O O . ALA A 1 194 ? 2.138 -2.533 12.175 1.00 98.00 194 ALA A O 1
ATOM 1469 N N . PHE A 1 195 ? 2.446 -0.320 12.372 1.00 96.94 195 PHE A N 1
ATOM 1470 C CA . PHE A 1 195 ? 2.407 0.022 10.958 1.00 96.94 195 PHE A CA 1
ATOM 1471 C C . PHE A 1 195 ? 3.764 0.587 10.554 1.00 96.94 195 PHE A C 1
ATOM 1473 O O . PHE A 1 195 ? 4.266 1.539 11.153 1.00 96.94 195 PHE A O 1
ATOM 1480 N N . GLU A 1 196 ? 4.362 0.017 9.516 1.00 94.00 196 GLU A N 1
ATOM 1481 C CA . GLU A 1 196 ? 5.711 0.361 9.073 1.00 94.00 196 GLU A CA 1
ATOM 1482 C C . GLU A 1 196 ? 5.752 0.467 7.552 1.00 94.00 196 GLU A C 1
ATOM 1484 O O . GLU A 1 196 ? 5.031 -0.232 6.841 1.00 94.00 196 GLU A O 1
ATOM 1489 N N . ARG A 1 197 ? 6.621 1.325 7.013 1.00 89.38 197 ARG A N 1
ATOM 1490 C CA . ARG A 1 197 ? 6.889 1.303 5.569 1.00 89.38 197 ARG A CA 1
ATOM 1491 C C . ARG A 1 197 ? 7.506 -0.045 5.205 1.00 89.38 197 ARG A C 1
ATOM 1493 O O . ARG A 1 197 ? 8.274 -0.598 5.992 1.00 89.38 197 ARG A O 1
ATOM 1500 N N . ILE A 1 198 ? 7.204 -0.563 4.013 1.00 80.31 198 ILE A N 1
ATOM 1501 C CA . ILE A 1 198 ? 7.970 -1.700 3.502 1.00 80.31 198 ILE A CA 1
ATOM 1502 C C . ILE A 1 198 ? 9.408 -1.233 3.305 1.00 80.31 198 ILE A C 1
ATOM 1504 O O . ILE A 1 198 ? 9.697 -0.456 2.398 1.00 80.31 198 ILE A O 1
ATOM 1508 N N . SER A 1 199 ? 10.286 -1.719 4.175 1.00 63.72 199 SER A N 1
ATOM 1509 C CA . SER A 1 199 ? 11.720 -1.620 3.993 1.00 63.72 199 SER A CA 1
ATOM 1510 C C . SER A 1 199 ? 12.175 -2.822 3.191 1.00 63.72 199 SER A C 1
ATOM 1512 O O . SER A 1 199 ? 12.038 -3.961 3.639 1.00 63.72 199 SER A O 1
ATOM 1514 N N . THR A 1 200 ? 12.753 -2.595 2.017 1.00 58.44 200 THR A N 1
ATOM 1515 C CA . THR A 1 200 ? 13.477 -3.657 1.298 1.00 58.44 200 THR A CA 1
ATOM 1516 C C . THR A 1 200 ? 14.873 -3.891 1.895 1.00 58.44 200 THR A C 1
ATOM 1518 O O . THR A 1 200 ? 15.679 -4.615 1.314 1.00 58.44 200 THR A O 1
ATOM 1521 N N . GLY A 1 201 ? 15.175 -3.285 3.055 1.00 48.91 201 GLY A N 1
ATOM 1522 C CA . GLY A 1 201 ? 16.502 -3.276 3.672 1.00 48.91 201 GLY A CA 1
ATOM 1523 C C . GLY A 1 201 ? 17.464 -2.276 3.024 1.00 48.91 201 GLY A C 1
ATOM 1524 O O . GLY A 1 201 ? 18.648 -2.280 3.341 1.00 48.91 201 GLY A O 1
ATOM 1525 N N . ILE A 1 202 ? 16.979 -1.427 2.108 1.00 53.66 202 ILE A N 1
ATOM 1526 C CA . ILE A 1 202 ? 17.785 -0.485 1.316 1.00 53.66 202 ILE A CA 1
ATOM 1527 C C . ILE A 1 202 ? 17.115 0.912 1.308 1.00 53.66 202 ILE A C 1
ATOM 1529 O O . ILE A 1 202 ? 17.041 1.595 0.296 1.00 53.66 202 ILE A O 1
ATOM 1533 N N . ASP A 1 203 ? 16.597 1.382 2.446 1.00 42.53 203 ASP A N 1
ATOM 1534 C CA . ASP A 1 203 ? 15.816 2.642 2.492 1.00 42.53 203 ASP A CA 1
ATOM 1535 C C . ASP A 1 203 ? 16.673 3.915 2.591 1.00 42.53 203 ASP A C 1
ATOM 1537 O O . ASP A 1 203 ? 16.157 5.031 2.673 1.00 42.53 203 ASP A O 1
ATOM 1541 N N . ARG A 1 204 ? 18.001 3.770 2.615 1.00 44.38 204 ARG A N 1
ATOM 1542 C CA . ARG A 1 204 ? 18.949 4.883 2.756 1.00 44.38 204 ARG A CA 1
ATOM 1543 C C . ARG A 1 204 ? 20.077 4.788 1.739 1.00 44.38 204 ARG A C 1
ATOM 1545 O O . ARG A 1 204 ? 21.246 4.770 2.107 1.00 44.38 204 ARG A O 1
ATOM 1552 N N . VAL A 1 205 ? 19.735 4.739 0.456 1.00 48.25 205 VAL A N 1
ATOM 1553 C CA . VAL A 1 205 ? 20.727 4.973 -0.600 1.00 48.25 205 VAL A CA 1
ATOM 1554 C C . VAL A 1 205 ? 20.710 6.456 -0.928 1.00 48.25 205 VAL A C 1
ATOM 1556 O O . VAL A 1 205 ? 19.958 6.912 -1.782 1.00 48.25 205 VAL A O 1
ATOM 1559 N N . ALA A 1 206 ? 21.531 7.232 -0.224 1.00 46.97 206 ALA A N 1
ATOM 1560 C CA . ALA A 1 206 ? 22.042 8.447 -0.837 1.00 46.97 206 ALA A CA 1
ATOM 1561 C C . ALA A 1 206 ? 23.046 7.998 -1.906 1.00 46.97 206 ALA A C 1
ATOM 1563 O O . ALA A 1 206 ? 23.897 7.151 -1.623 1.00 46.97 206 ALA A O 1
ATOM 1564 N N . ALA A 1 207 ? 22.936 8.515 -3.131 1.00 45.75 207 ALA A N 1
ATOM 1565 C CA . ALA A 1 207 ? 24.019 8.363 -4.090 1.00 45.75 207 ALA A CA 1
ATOM 1566 C C . ALA A 1 207 ? 25.274 8.962 -3.450 1.00 45.75 207 ALA A C 1
ATOM 1568 O O . ALA A 1 207 ? 25.250 10.118 -3.021 1.00 45.75 207 ALA A O 1
ATOM 1569 N N . ASP A 1 208 ? 26.342 8.173 -3.349 1.00 46.97 208 ASP A N 1
ATOM 1570 C CA . ASP A 1 208 ? 27.634 8.724 -2.979 1.00 46.97 208 ASP A CA 1
ATOM 1571 C C . ASP A 1 208 ? 28.087 9.634 -4.126 1.00 46.97 208 ASP A C 1
ATOM 1573 O O . ASP A 1 208 ? 28.527 9.176 -5.181 1.00 46.97 208 ASP A O 1
ATOM 1577 N N . THR A 1 209 ? 27.861 10.937 -3.966 1.00 49.41 209 THR A N 1
ATOM 1578 C CA . THR A 1 209 ? 28.308 11.961 -4.915 1.00 49.41 209 THR A CA 1
ATOM 1579 C C . THR A 1 209 ? 29.789 12.282 -4.735 1.00 49.41 209 THR A C 1
ATOM 1581 O O . THR A 1 209 ? 30.351 13.022 -5.545 1.00 49.41 209 THR A O 1
ATOM 1584 N N . GLN A 1 210 ? 30.451 11.705 -3.722 1.00 51.47 210 GLN A N 1
ATOM 1585 C CA . GLN A 1 210 ? 31.901 11.705 -3.631 1.00 51.47 210 GLN A CA 1
ATOM 1586 C C . GLN A 1 210 ? 32.414 10.595 -4.548 1.00 51.47 210 GLN A C 1
ATOM 1588 O O . GLN A 1 210 ? 32.354 9.407 -4.250 1.00 51.47 210 GLN A O 1
ATOM 1593 N N . ALA A 1 211 ? 32.923 10.992 -5.710 1.00 44.25 211 ALA A N 1
ATOM 1594 C CA . ALA A 1 211 ? 33.670 10.112 -6.593 1.00 44.25 211 ALA A CA 1
ATOM 1595 C C . ALA A 1 211 ? 34.976 9.669 -5.899 1.00 44.25 211 ALA A C 1
ATOM 1597 O O . ALA A 1 211 ? 36.042 10.229 -6.137 1.00 44.25 211 ALA A O 1
ATOM 1598 N N . GLY A 1 212 ? 34.898 8.685 -5.004 1.00 53.16 212 GLY A N 1
ATOM 1599 C CA . GLY A 1 212 ? 36.048 8.172 -4.273 1.00 53.16 212 GLY A CA 1
ATOM 1600 C C . GLY A 1 212 ? 35.772 6.784 -3.719 1.00 53.16 212 GLY A C 1
ATOM 1601 O O . GLY A 1 212 ? 34.993 6.621 -2.789 1.00 53.16 212 GLY A O 1
ATOM 1602 N N . SER A 1 213 ? 36.434 5.765 -4.270 1.00 57.69 213 SER A N 1
ATOM 1603 C CA . SER A 1 213 ? 36.474 4.440 -3.655 1.00 57.69 213 SER A CA 1
ATOM 1604 C C . SER A 1 213 ? 37.289 4.526 -2.363 1.00 57.69 213 SER A C 1
ATOM 1606 O O . SER A 1 213 ? 38.511 4.372 -2.388 1.00 57.69 213 SER A O 1
ATOM 1608 N N . ASP A 1 214 ? 36.640 4.787 -1.232 1.00 69.38 214 ASP A N 1
ATOM 1609 C CA . ASP A 1 214 ? 37.314 4.815 0.072 1.00 69.38 214 ASP A CA 1
ATOM 1610 C C . ASP A 1 214 ? 37.830 3.422 0.497 1.00 69.38 214 ASP A C 1
ATOM 1612 O O . ASP A 1 214 ? 38.554 3.280 1.485 1.00 69.38 214 ASP A O 1
ATOM 1616 N N . GLY A 1 215 ? 37.465 2.379 -0.263 1.00 74.75 215 GLY A N 1
ATOM 1617 C CA . GLY A 1 215 ? 37.852 0.995 -0.032 1.00 74.75 215 GLY A CA 1
ATOM 1618 C C . GLY A 1 215 ? 37.215 0.398 1.221 1.00 74.75 215 GLY A C 1
ATOM 1619 O O . GLY A 1 215 ? 37.519 -0.751 1.560 1.00 74.75 215 GLY A O 1
ATOM 1620 N N . ALA A 1 216 ? 36.331 1.127 1.905 1.00 85.62 216 ALA A N 1
ATOM 1621 C CA . ALA A 1 216 ? 35.689 0.661 3.112 1.00 85.62 216 ALA A CA 1
ATOM 1622 C C . ALA A 1 216 ? 34.687 -0.449 2.798 1.00 85.62 216 ALA A C 1
ATOM 1624 O O . ALA A 1 216 ? 34.027 -0.492 1.759 1.00 85.62 216 ALA A O 1
ATOM 1625 N N . THR A 1 217 ? 34.614 -1.398 3.723 1.00 87.19 217 THR A N 1
ATOM 1626 C CA . THR A 1 217 ? 33.652 -2.492 3.678 1.00 87.19 217 THR A CA 1
ATOM 1627 C C . THR A 1 217 ? 32.533 -2.176 4.656 1.00 87.19 217 THR A C 1
ATOM 1629 O O . THR A 1 217 ? 32.801 -1.764 5.783 1.00 87.19 217 THR A O 1
ATOM 1632 N N . TYR A 1 218 ? 31.290 -2.383 4.245 1.00 85.62 218 TYR A N 1
ATOM 1633 C CA . TYR A 1 218 ? 30.104 -2.147 5.057 1.00 85.62 218 TYR A CA 1
ATOM 1634 C C . TYR A 1 218 ? 29.299 -3.436 5.194 1.00 85.62 218 TYR A C 1
ATOM 1636 O O . TYR A 1 218 ? 29.283 -4.265 4.282 1.00 85.62 218 TYR A O 1
ATOM 1644 N N . THR A 1 219 ? 28.625 -3.626 6.326 1.00 84.75 219 THR A N 1
ATOM 1645 C CA . THR A 1 219 ? 27.578 -4.647 6.440 1.00 84.75 219 THR A CA 1
ATOM 1646 C C . THR A 1 219 ? 26.421 -4.318 5.496 1.00 84.75 219 THR A C 1
ATOM 1648 O O . THR A 1 219 ? 26.305 -3.194 5.004 1.00 84.75 219 THR A O 1
ATOM 1651 N N . ILE A 1 220 ? 25.533 -5.287 5.270 1.00 77.25 220 ILE A N 1
ATOM 1652 C CA . ILE A 1 220 ? 24.290 -5.064 4.514 1.00 77.25 220 ILE A CA 1
ATOM 1653 C C . ILE A 1 220 ? 23.417 -3.946 5.111 1.00 77.25 220 ILE A C 1
ATOM 1655 O O . ILE A 1 220 ? 22.738 -3.258 4.362 1.00 77.25 220 ILE A O 1
ATOM 1659 N N . ASP A 1 221 ? 23.523 -3.696 6.420 1.00 73.25 221 ASP A N 1
ATOM 1660 C CA . ASP A 1 221 ? 22.826 -2.606 7.121 1.00 73.25 221 ASP A CA 1
ATOM 1661 C C . ASP A 1 221 ? 23.575 -1.257 7.057 1.00 73.25 221 ASP A C 1
ATOM 1663 O O . ASP A 1 221 ? 23.242 -0.317 7.780 1.00 73.25 221 ASP A O 1
ATOM 1667 N N . GLY A 1 222 ? 24.646 -1.159 6.260 1.00 71.38 222 GLY A N 1
ATOM 1668 C CA . GLY A 1 222 ? 25.409 0.077 6.060 1.00 71.38 222 GLY A CA 1
ATOM 1669 C C . GLY A 1 222 ? 26.389 0.435 7.183 1.00 71.38 222 GLY A C 1
ATOM 1670 O O . GLY A 1 222 ? 26.896 1.556 7.221 1.00 71.38 222 GLY A O 1
ATOM 1671 N N . ARG A 1 223 ? 26.705 -0.486 8.108 1.00 80.62 223 ARG A N 1
ATOM 1672 C CA . ARG A 1 223 ? 27.709 -0.237 9.162 1.00 80.62 223 ARG A CA 1
ATOM 1673 C C . ARG A 1 223 ? 29.114 -0.503 8.638 1.00 80.62 223 ARG A C 1
ATOM 1675 O O . ARG A 1 223 ? 29.372 -1.584 8.121 1.00 80.62 223 ARG A O 1
ATOM 1682 N N . ARG A 1 224 ? 30.041 0.443 8.811 1.00 86.62 224 ARG A N 1
ATOM 1683 C CA . ARG A 1 224 ? 31.448 0.282 8.399 1.00 86.62 224 ARG A CA 1
ATOM 1684 C C . ARG A 1 224 ? 32.139 -0.823 9.208 1.00 86.62 224 ARG A C 1
ATOM 1686 O O . ARG A 1 224 ? 32.018 -0.866 10.430 1.00 86.62 224 ARG A O 1
ATOM 1693 N N . VAL A 1 225 ? 32.905 -1.679 8.536 1.00 87.88 225 VAL A N 1
ATOM 1694 C CA . VAL A 1 225 ? 33.628 -2.822 9.111 1.00 87.88 225 VAL A CA 1
ATOM 1695 C C . VAL A 1 225 ? 35.105 -2.739 8.734 1.00 87.88 225 VAL A C 1
ATOM 1697 O O . VAL A 1 225 ? 35.463 -2.777 7.560 1.00 87.88 225 VAL A O 1
ATOM 1700 N N . ALA A 1 226 ? 35.980 -2.658 9.738 1.00 87.25 226 ALA A N 1
ATOM 1701 C CA . ALA A 1 226 ? 37.427 -2.570 9.520 1.00 87.25 226 ALA A CA 1
ATOM 1702 C C . ALA A 1 226 ? 38.068 -3.919 9.136 1.00 87.25 226 ALA A C 1
ATOM 1704 O O . ALA A 1 226 ? 39.050 -3.949 8.399 1.00 87.25 226 ALA A O 1
ATOM 1705 N N . LYS A 1 227 ? 37.529 -5.037 9.642 1.00 87.75 227 LYS A N 1
ATOM 1706 C CA . LYS A 1 227 ? 38.014 -6.404 9.390 1.00 87.75 227 LYS A CA 1
ATOM 1707 C C . LYS A 1 227 ? 36.820 -7.341 9.151 1.00 87.75 227 LYS A C 1
ATOM 1709 O O . LYS A 1 227 ? 36.306 -7.903 10.116 1.00 87.75 227 LYS A O 1
ATOM 1714 N N . PRO A 1 228 ? 36.317 -7.449 7.910 1.00 84.75 228 PRO A N 1
ATOM 1715 C CA . PRO A 1 228 ? 35.192 -8.327 7.601 1.00 84.75 228 PRO A CA 1
ATOM 1716 C C . PRO A 1 228 ? 35.602 -9.796 7.772 1.00 84.75 228 PRO A C 1
ATOM 1718 O O . PRO A 1 228 ? 36.643 -10.207 7.258 1.00 84.75 228 PRO A O 1
ATOM 1721 N N . GLY A 1 229 ? 34.796 -10.559 8.514 1.00 88.94 229 GLY A N 1
ATOM 1722 C CA . GLY A 1 229 ? 34.881 -12.020 8.567 1.00 88.94 229 GLY A CA 1
ATOM 1723 C C . GLY A 1 229 ? 34.181 -12.654 7.363 1.00 88.94 229 GLY A C 1
ATOM 1724 O O . GLY A 1 229 ? 33.991 -11.995 6.341 1.00 88.94 229 GLY A O 1
ATOM 1725 N N . HIS A 1 230 ? 33.769 -13.917 7.489 1.00 90.50 230 HIS A N 1
ATOM 1726 C CA . HIS A 1 230 ? 32.953 -14.557 6.458 1.00 90.50 230 HIS A CA 1
ATOM 1727 C C . HIS A 1 230 ? 31.537 -13.984 6.444 1.00 90.50 230 HIS A C 1
ATOM 1729 O O . HIS A 1 230 ? 30.894 -13.878 7.491 1.00 90.50 230 HIS A O 1
ATOM 1735 N N . GLY A 1 231 ? 31.044 -13.620 5.263 1.00 87.12 231 GLY A N 1
ATOM 1736 C CA . GLY A 1 231 ? 29.707 -13.057 5.120 1.00 87.12 231 GLY A CA 1
ATOM 1737 C C . GLY A 1 231 ? 29.509 -12.182 3.889 1.00 87.12 231 GLY A C 1
ATOM 1738 O O . GLY A 1 231 ? 30.347 -12.093 2.991 1.00 87.12 231 GLY A O 1
ATOM 1739 N N . ILE A 1 232 ? 28.348 -11.532 3.856 1.00 85.06 232 ILE A N 1
ATOM 1740 C CA . ILE A 1 232 ? 27.929 -10.629 2.785 1.00 85.06 232 ILE A CA 1
ATOM 1741 C C . ILE A 1 232 ? 28.229 -9.188 3.197 1.00 85.06 232 ILE A C 1
ATOM 1743 O O . ILE A 1 232 ? 27.785 -8.735 4.253 1.00 85.06 232 ILE A O 1
ATOM 1747 N N . TYR A 1 233 ? 28.908 -8.451 2.322 1.00 86.75 233 TYR A N 1
ATOM 1748 C CA . TYR A 1 233 ? 29.286 -7.059 2.551 1.00 86.75 233 TYR A CA 1
ATOM 1749 C C . TYR A 1 233 ? 29.017 -6.184 1.330 1.00 86.75 233 TYR A C 1
ATOM 1751 O O . TYR A 1 233 ? 28.821 -6.684 0.224 1.00 86.75 233 TYR A O 1
ATOM 1759 N N . ILE A 1 234 ? 29.051 -4.870 1.525 1.00 84.88 234 ILE A N 1
ATOM 1760 C CA . ILE A 1 234 ? 29.057 -3.867 0.462 1.00 84.88 234 ILE A CA 1
ATOM 1761 C C . ILE A 1 234 ? 30.438 -3.207 0.455 1.00 84.88 234 ILE A C 1
ATOM 1763 O O . ILE A 1 234 ? 30.883 -2.690 1.476 1.00 84.88 234 ILE A O 1
ATOM 1767 N N . GLN A 1 235 ? 31.130 -3.228 -0.681 1.00 83.62 235 GLN A N 1
ATOM 1768 C CA . GLN A 1 235 ? 32.402 -2.529 -0.881 1.00 83.62 235 GLN A CA 1
ATOM 1769 C C . GLN A 1 235 ? 32.358 -1.825 -2.239 1.00 83.62 235 GLN A C 1
ATOM 1771 O O . GLN A 1 235 ? 32.027 -2.452 -3.247 1.00 83.62 235 GLN A O 1
ATOM 1776 N N . ASN A 1 236 ? 32.660 -0.523 -2.276 1.00 76.56 236 ASN A N 1
ATOM 1777 C CA . ASN A 1 236 ? 32.593 0.303 -3.492 1.00 76.56 236 ASN A CA 1
ATOM 1778 C C . ASN A 1 236 ? 31.244 0.176 -4.237 1.00 76.56 236 ASN A C 1
ATOM 1780 O O . ASN A 1 236 ? 31.205 -0.051 -5.448 1.00 76.56 236 ASN A O 1
ATOM 1784 N N . GLY A 1 237 ? 30.132 0.218 -3.493 1.00 69.75 237 GLY A N 1
ATOM 1785 C CA . GLY A 1 237 ? 28.775 0.089 -4.040 1.00 69.75 237 GLY A CA 1
ATOM 1786 C C . GLY A 1 237 ? 28.411 -1.303 -4.573 1.00 69.75 237 GLY A C 1
ATOM 1787 O O . GLY A 1 237 ? 27.339 -1.475 -5.148 1.00 69.75 237 GLY A O 1
ATOM 1788 N N . LYS A 1 238 ? 29.274 -2.312 -4.398 1.00 72.31 238 LYS A N 1
ATOM 1789 C CA . LYS A 1 238 ? 29.030 -3.686 -4.854 1.00 72.31 238 LYS A CA 1
ATOM 1790 C C . LYS A 1 238 ? 28.851 -4.628 -3.678 1.00 72.31 238 LYS A C 1
ATOM 1792 O O . LYS A 1 238 ? 29.638 -4.609 -2.734 1.00 72.31 238 LYS A O 1
ATOM 1797 N N . LYS A 1 239 ? 27.851 -5.504 -3.780 1.00 82.62 239 LYS A N 1
ATOM 1798 C CA . LYS A 1 239 ? 27.701 -6.652 -2.885 1.00 82.62 239 LYS A CA 1
ATOM 1799 C C . LYS A 1 239 ? 28.835 -7.644 -3.156 1.00 82.62 239 LYS A C 1
ATOM 1801 O O . LYS A 1 239 ? 29.000 -8.088 -4.290 1.00 82.62 2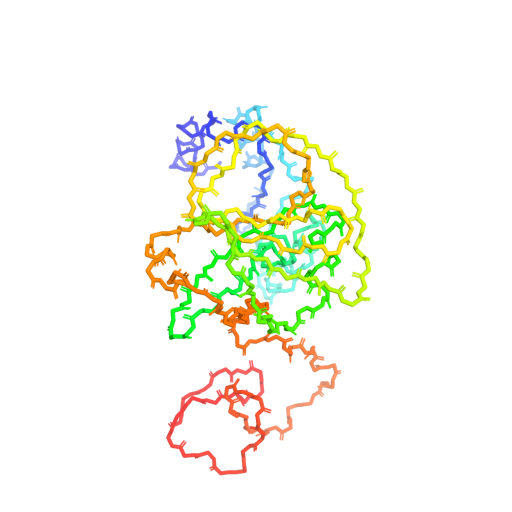39 LYS A O 1
ATOM 1806 N N . ILE A 1 240 ? 29.588 -7.994 -2.123 1.00 79.94 240 ILE A N 1
ATOM 1807 C CA . ILE A 1 240 ? 30.659 -8.992 -2.158 1.00 79.94 240 ILE A CA 1
ATOM 1808 C C . ILE A 1 240 ? 30.398 -10.074 -1.109 1.00 79.94 240 ILE A C 1
ATOM 1810 O O . ILE A 1 240 ? 29.723 -9.832 -0.107 1.00 79.94 240 ILE A O 1
ATOM 1814 N N . VAL A 1 241 ? 30.946 -11.263 -1.343 1.00 85.69 241 VAL A N 1
ATOM 1815 C CA . VAL A 1 241 ? 31.000 -12.353 -0.362 1.00 85.69 241 VAL A CA 1
ATOM 1816 C C . VAL A 1 241 ? 32.466 -12.556 0.006 1.00 85.69 241 VAL A C 1
ATOM 1818 O O . VAL A 1 241 ? 33.307 -12.627 -0.892 1.00 85.69 241 VAL A O 1
ATOM 1821 N N . ARG A 1 242 ? 32.767 -12.590 1.303 1.00 79.38 242 ARG A N 1
ATOM 1822 C CA . ARG A 1 242 ? 34.088 -12.922 1.855 1.00 79.38 242 ARG A CA 1
ATOM 1823 C C . ARG A 1 242 ? 34.004 -14.179 2.708 1.00 79.38 242 ARG A C 1
ATOM 1825 O O . ARG A 1 242 ? 32.906 -14.447 3.242 1.00 79.38 242 ARG A O 1
#

Foldseek 3Di:
DDPVVLVVLLVCLVVQAPEEDAAEDEDAPDDCPVVVVSNCVSNVRHHYQPDHHYHYNVCVVVVVVSVVVVCVSSVVDPCVPFVQWKWKDQPPDIFIKGWDPDQQLNVVSVPPFDKFQWWDDPQFKTKDFDPDFTDADKDAPQKDAAFWWWADDGGMIMHTHHIDGDPGITGGTIGGPDSVCVDVSCDRGTTMMTIHRDDPLPPDDDPPPPPDQPQWKADSNGHTDPDDDADWIAGPNDIDGD

pLDDT: mean 88.03, std 13.35, range [42.53, 98.69]

Sequence (242 aa):
MAAPMQAYLFQNAAKLAGKQVAMIVSSYSSSIGGVVSDATRLLPDATFTTDALWINNSNRSRTASLLNEWLDNINFTQSSMNNEKITVTVGDRKFIATLKQNATAQAFRNMLPLTMPMSELNGNEKYYYLDSSLPTQASSPGTIHAGDIMLYGASCVVLFYDTFSTSYSYTPIGHIDNPAGLREALGTGGVTVAFERISTGIDRVAADTQAGSDGATYTIDGRRVAKPGHGIYIQNGKKIVR

Secondary structure (DSSP, 8-state):
--HHHHHHHHHHHHHHTT-EE--EEE-SS--SHHHHHHHHHH-TTSEE-S--EEE-TTTGGGHHHHHHHHHHHTT--THHHHSSEEEEEETTEEEEEEEPSSHHHHHHHHT-SEEEEEEEETTTEEEEE-SSPPP---B--SEE-TTEEEEETTTEEEEE-S-EE----BEEEEEES--TTHHHHH-SS-EEEEEEE---S--------S------EEETTS-EESS--SSEEEETTEEEE-

=== Feature glossary ===
The record interleaves many kinds of information about one protein. Here is each kind framed as the question it answers.

Q: What does the local fold look like, residue by residue?
A: The Foldseek 3Di string encodes local tertiary geometry as a 20-letter alphabet — one character per residue — derived from the relative positions of nearby Cα atoms. Unlike the amino-acid sequence, 3Di is a direct function of the 3D structure, so two proteins with the same fold have similar 3Di strings even at low sequence identity.

Q: Which residues are in helices, strands, or loops?
A: The SS8 string is DSSP's per-residue secondary-structure call. α-helix (H) means an i→i+4 H-bond ladder; β-strand (E) means the residue participates in a β-sheet; 3₁₀ (G) and π (I) are tighter and wider helices; T/S are turns/bends; '-' is loop.

Q: How big and how compact is the whole molecule?
A: Radius of gyration (Rg) is the root-mean-square distance of Cα atoms from their centroid — a single number for overall size and compactness. A globular domain of N residues has Rg ≈ 2.2·N^0.38 Å; an extended or disordered chain has a much larger Rg. The Cα contact count is the number of residue pairs whose Cα atoms are within 8 Å and are more than four positions apart in sequence — a standard proxy for tertiary packing density. The bounding box is the smallest axis-aligned box enclosing all Cα atoms.

Q: Where is each backbone atom in 3D?
A: Structure coordinates are given as an mmCIF _atom_site loop: one row per atom with element, residue name, chain id, sequence number, and x/y/z position in Å. Only the four main-chain atoms per residue are included here; side chains are omitted to keep the record compact.

Q: What is the amino-acid chain?
A: Primary structure: the covalent order of the twenty standard amino acids along the backbone. Two proteins with the same sequence will (almost always) fold to the same structure; two with 30% identity often share a fold but not the details.

Q: What if only a Cα trace is available?
A: Three-state secondary structure (P-SEA) collapses the eight DSSP classes into helix (a), strand (b), and coil (c). P-SEA assigns these from Cα geometry alone — distances and angles — without requiring backbone oxygens, so it works on any Cα trace.

Q: What family and function is it annotated with?
A: Database cross-references. InterPro integrates a dozen domain/family signature databases into unified entries with residue-range hits. GO terms attach function/process/location labels with evidence codes. CATH codes position the fold in a four-level structural taxonomy. Organism is the NCBI-taxonomy species name.

Q: How confident is the AlphaFold model at each residue?
A: pLDDT is the predicted lDDT-Cα score: AlphaFold's confidence that the local environment of each residue (all inter-atomic distances within 15 Å) is correctly placed. It is a per-residue number between 0 and 100, with higher meaning more reliable.

Q: How mobile is each atom in the crystal?
A: B-factor (Debye–Waller factor) reflects atomic displacement in the crystal lattice. It is an experimental observable (units Å²), not a prediction; low values mean the atom is pinned down, high values mean it moves or is heterogeneous across the crystal.

Q: Which residues are buried vs exposed?
A: SASA measures how much of the protein is reachable by solvent. It is computed by rolling a water-sized probe over the atomic surface and summing the exposed area (Å²). Per-residue SASA distinguishes core (buried, low SASA) from surface (exposed, high SASA) residues; total SASA is a whole-molecule size measure.

Q: What do the diagnostic plots show?
A: Plot images: a contact map (which residues are close in 3D, as an N×N binary image), a Ramachandran scatter (backbone torsion angles, revealing secondary-structure composition at a glance), and — for AlphaFold structures — a PAE heatmap (pairwise prediction confidence).

Q: What known structures does this most resemble?
A: The Foldseek neighbor list gives the closest experimentally determined structures in the PDB, ranked by structural alignment. TM-score near 1 means near-identical fold; near 0.3 means only rough topology match. This is how one finds what a novel AlphaFold prediction most resembles in the solved-structure universe.

Q: Are the domains correctly placed relative to each other?
A: Predicted aligned error is AlphaFold's pairwise confidence. Unlike pLDDT (per-residue), PAE is per-residue-pair and captures whether two parts of the structure are correctly placed relative to each other. Units are ångströms of expected positional error.

Q: What do the rendered images show?
A: Structure images are PyMOL renders from six orthogonal camera directions. Cartoon representation draws helices as coils and strands as arrows; sticks shows the backbone as bonds; surface shows the solvent-excluded envelope. Rainbow coloring maps sequence position to hue (blue→red, N→C); chain coloring assigns a distinct color per polypeptide.

Q: What are the backbone torsion angles?
A: φ (phi) and ψ (psi) are the two rotatable backbone dihedrals per residue: φ is the C(i-1)–N–Cα–C torsion, ψ is the N–Cα–C–N(i+1) torsion, both in degrees on (−180°, 180°]. α-helical residues cluster near (−60°, −45°); β-strand residues near (−120°, +130°). A Ramachandran plot is simply a scatter of (φ, ψ) for every residue.